Protein AF-A0A1D2ME85-F1 (afdb_monomer_lite)

Radius of gyration: 28.33 Å; chains: 1; bounding box: 96×39×82 Å

Foldseek 3Di:
DDDDDDDDDDPPVVVVVVVVVVVVVVVVVVVLQADPDPQWAAAPPPRDIDHALDCGPADDQWTWHAPDVPHSHTDTDHSLVPDLFDWDDDPRDIDTFLDCPPPDPQWTWHADQQRDIDTDGNLCNVVCVPPDCPPPWGWFAAPVRDIDTAQDAPTVEPHQWGWYGGSQANGTDTDHDDPPPPDPPLQQDPQPPDADPQWDQDPSNDTDDSDRHPPDD

Secondary structure (DSSP, 8-state):
--------SSHHHHHHHHHHHHHHHHHHHHHTTS-SSTTEEEETTT--EEETTB-TT--TT-EEEESSTT-SEEEEE--TTT-SS-EEEETTEEEETTS-TTSPTTEEEEE-TTS-EEEEE-TTHHHHTTS---TT--EEE-TTS-EEETT-BSSSS-TT-EEEEETTEEEEEEEPPPPTTS----------S-PPTT-EE-TTSSEE-S-------

Sequence (217 aa):
MSNTCKWISFGVVSLGVVVILVFLYHLSQENNSKCPNEGELMQNDTRECFKRETKGPCFNNLVFVEDKPRSPYGACSCPYMEFNRTIIYYEGQCYFVFSQAYCNEGYWLNVTTHGEPVCELNPCSQQVTQELEAVGVEWVQIKDGRCVQLGKWAEGCPEGSTVRFSRNYVRPSCFQPVTLGQTIGAISAPSIRKCPAGSYLAISGKCQPTMEFDFDY

Structure (mmCIF, N/CA/C/O backbone):
data_AF-A0A1D2ME85-F1
#
_entry.id   AF-A0A1D2ME85-F1
#
loop_
_atom_site.group_PDB
_atom_site.id
_atom_site.type_symbol
_atom_site.label_atom_id
_atom_site.label_alt_id
_atom_site.label_comp_id
_atom_site.label_asym_id
_atom_site.label_entity_id
_atom_site.label_seq_id
_atom_site.pdbx_PDB_ins_code
_atom_site.Cartn_x
_atom_site.Cartn_y
_atom_site.Cartn_z
_atom_site.occupancy
_atom_site.B_iso_or_equiv
_atom_site.auth_seq_id
_atom_site.auth_comp_id
_atom_site.auth_asym_id
_atom_site.auth_atom_id
_atom_site.pdbx_PDB_model_num
ATOM 1 N N . MET A 1 1 ? 70.766 -18.856 -57.849 1.00 41.47 1 MET A N 1
ATOM 2 C CA . MET A 1 1 ? 69.734 -17.795 -57.794 1.00 41.47 1 MET A CA 1
ATOM 3 C C . MET A 1 1 ? 68.580 -18.348 -56.974 1.00 41.47 1 MET A C 1
ATOM 5 O O . MET A 1 1 ? 68.011 -19.354 -57.368 1.00 41.47 1 MET A O 1
ATOM 9 N N . SER A 1 2 ? 68.373 -17.807 -55.771 1.00 45.19 2 SER A N 1
ATOM 10 C CA . SER A 1 2 ? 67.497 -18.369 -54.733 1.00 45.19 2 SER A CA 1
ATOM 11 C C . SER A 1 2 ? 66.174 -17.603 -54.700 1.00 45.19 2 SER A C 1
ATOM 13 O O . SER A 1 2 ? 66.177 -16.402 -54.441 1.00 45.19 2 SER A O 1
ATOM 15 N N . ASN A 1 3 ? 65.065 -18.290 -54.980 1.00 50.22 3 ASN A N 1
ATOM 16 C CA . ASN A 1 3 ? 63.707 -17.757 -54.886 1.00 50.22 3 ASN A CA 1
ATOM 17 C C . ASN A 1 3 ? 63.088 -18.217 -53.562 1.00 50.22 3 ASN A C 1
ATOM 19 O O . ASN A 1 3 ? 62.492 -19.289 -53.484 1.00 50.22 3 ASN A O 1
ATOM 23 N N . THR A 1 4 ? 63.229 -17.415 -52.508 1.00 50.97 4 THR A N 1
ATOM 24 C CA . THR A 1 4 ? 62.560 -17.664 -51.225 1.00 50.97 4 THR A CA 1
ATOM 25 C C . THR A 1 4 ? 61.201 -16.972 -51.175 1.00 50.97 4 THR A C 1
ATOM 27 O O . THR A 1 4 ? 61.094 -15.752 -51.067 1.00 50.97 4 THR A O 1
ATOM 30 N N . CYS A 1 5 ? 60.180 -17.822 -51.264 1.00 50.25 5 CYS A N 1
ATOM 31 C CA . CYS A 1 5 ? 58.792 -17.696 -50.826 1.00 50.25 5 CYS A CA 1
ATOM 32 C C . CYS A 1 5 ? 58.488 -16.555 -49.828 1.00 50.25 5 CYS A C 1
ATOM 34 O O . CYS A 1 5 ? 58.883 -16.610 -48.665 1.00 50.25 5 CYS A O 1
ATOM 36 N N . LYS A 1 6 ? 57.672 -15.578 -50.250 1.00 52.28 6 LYS A N 1
ATOM 37 C CA . LYS A 1 6 ? 56.887 -14.698 -49.366 1.00 52.28 6 LYS A CA 1
ATOM 38 C C . LYS A 1 6 ? 55.469 -15.266 -49.247 1.00 52.28 6 LYS A C 1
ATOM 40 O O . LYS A 1 6 ? 54.624 -14.966 -50.080 1.00 52.28 6 LYS A O 1
ATOM 45 N N . TRP A 1 7 ? 55.219 -16.088 -48.231 1.00 51.69 7 TRP A N 1
ATOM 46 C CA . TRP A 1 7 ? 53.893 -16.650 -47.924 1.00 51.69 7 TRP A CA 1
ATOM 47 C C . TRP A 1 7 ? 53.623 -16.638 -46.416 1.00 51.69 7 TRP A C 1
ATOM 49 O O . TRP A 1 7 ? 53.281 -17.652 -45.827 1.00 51.69 7 TRP A O 1
ATOM 59 N N . ILE A 1 8 ? 53.797 -15.498 -45.747 1.00 53.75 8 ILE A N 1
ATOM 60 C CA . ILE A 1 8 ? 53.302 -15.323 -44.373 1.00 53.75 8 ILE A CA 1
ATOM 61 C C . ILE A 1 8 ? 52.866 -13.867 -44.223 1.00 53.75 8 ILE A C 1
ATOM 63 O O . ILE A 1 8 ? 53.720 -13.002 -44.086 1.00 53.75 8 ILE A O 1
ATOM 67 N N . SER A 1 9 ? 51.558 -13.583 -44.295 1.00 50.94 9 SER A N 1
ATOM 68 C CA . SER A 1 9 ? 51.002 -12.311 -43.782 1.00 50.94 9 SER A CA 1
ATOM 69 C C . SER A 1 9 ? 49.465 -12.219 -43.742 1.00 50.94 9 SER A C 1
ATOM 71 O O . SER A 1 9 ? 48.959 -11.284 -43.132 1.00 50.94 9 SER A O 1
ATOM 73 N N . PHE A 1 10 ? 48.690 -13.119 -44.360 1.00 50.56 10 PHE A N 1
ATOM 74 C CA . PHE A 1 10 ? 47.227 -12.916 -44.447 1.00 50.56 10 PHE A CA 1
ATOM 75 C C . PHE A 1 10 ? 46.400 -13.520 -43.295 1.00 50.56 10 PHE A C 1
ATOM 77 O O . PHE A 1 10 ? 45.267 -13.100 -43.083 1.00 50.56 10 PHE A O 1
ATOM 84 N N . GLY A 1 11 ? 46.949 -14.445 -42.498 1.00 50.72 11 GLY A N 1
ATOM 85 C CA . GLY A 1 11 ? 46.191 -15.111 -41.424 1.00 50.72 11 GLY A CA 1
ATOM 86 C C . GLY A 1 11 ? 45.944 -14.255 -40.172 1.00 50.72 11 GLY A C 1
ATOM 87 O O . GLY A 1 11 ? 44.861 -14.306 -39.594 1.00 50.72 11 GLY A O 1
ATOM 88 N N . VAL A 1 12 ? 46.916 -13.429 -39.769 1.00 55.19 12 VAL A N 1
ATOM 89 C CA . VAL A 1 12 ? 46.896 -12.730 -38.464 1.00 55.19 12 VAL A CA 1
ATOM 90 C C . VAL A 1 12 ? 45.968 -11.508 -38.464 1.00 55.19 12 VAL A C 1
ATOM 92 O O . VAL A 1 12 ? 45.343 -11.204 -37.452 1.00 55.19 12 VAL A O 1
ATOM 95 N N . VAL A 1 13 ? 45.806 -10.844 -39.613 1.00 57.28 13 VAL A N 1
ATOM 96 C CA . VAL A 1 13 ? 44.922 -9.671 -39.744 1.00 57.28 13 VAL A CA 1
ATOM 97 C C . VAL A 1 13 ? 43.446 -10.068 -39.603 1.00 57.28 13 VAL A C 1
ATOM 99 O O . VAL A 1 13 ? 42.666 -9.321 -39.018 1.00 57.28 13 VAL A O 1
ATOM 102 N N . SER A 1 14 ? 43.062 -11.269 -40.055 1.00 63.59 14 SER A N 1
ATOM 103 C CA . SER A 1 14 ? 41.667 -11.729 -39.970 1.00 63.59 14 SER A CA 1
ATOM 104 C C . SER A 1 14 ? 41.204 -11.977 -38.528 1.00 63.59 14 SER A C 1
ATOM 106 O O . SER A 1 14 ? 40.080 -11.630 -38.172 1.00 63.59 14 SER A O 1
ATOM 108 N N . LEU A 1 15 ? 42.087 -12.498 -37.670 1.00 70.94 15 LEU A N 1
ATOM 109 C CA . LEU A 1 15 ? 41.751 -12.843 -36.287 1.00 70.94 15 LEU A CA 1
ATOM 110 C C . LEU A 1 15 ? 41.593 -11.591 -35.411 1.00 70.94 15 LEU A C 1
ATOM 112 O O . LEU A 1 15 ? 40.684 -11.529 -34.587 1.00 70.94 15 LEU A O 1
ATOM 116 N N . GLY A 1 16 ? 42.416 -10.561 -35.642 1.00 77.81 16 GLY A N 1
ATOM 117 C CA . GLY A 1 16 ? 42.297 -9.275 -34.946 1.00 77.81 16 GLY A CA 1
ATOM 118 C C . GLY A 1 16 ? 40.978 -8.552 -35.242 1.00 77.81 16 GLY A C 1
ATOM 119 O O . GLY A 1 16 ? 40.338 -8.046 -34.324 1.00 77.81 16 GLY A O 1
ATOM 120 N N . VAL A 1 17 ? 40.525 -8.562 -36.501 1.00 82.25 17 VAL A N 1
ATOM 121 C CA . VAL A 1 17 ? 39.248 -7.939 -36.900 1.00 82.25 17 VAL A CA 1
ATOM 122 C C . VAL A 1 17 ? 38.053 -8.656 -36.265 1.00 82.25 17 VAL A C 1
ATOM 124 O O . VAL A 1 17 ? 37.142 -7.996 -35.771 1.00 82.25 17 VAL A O 1
ATOM 127 N N . VAL A 1 18 ? 38.068 -9.992 -36.211 1.00 83.31 18 VAL A N 1
ATOM 128 C CA . VAL A 1 18 ? 36.993 -10.773 -35.575 1.00 83.31 18 VAL A CA 1
ATOM 129 C C . VAL A 1 18 ? 36.912 -10.487 -34.073 1.00 83.31 18 VAL A C 1
ATOM 131 O O . VAL A 1 18 ? 35.817 -10.269 -33.562 1.00 83.31 18 VAL A O 1
ATOM 134 N N . VAL A 1 19 ? 38.047 -10.407 -33.370 1.00 84.25 19 VAL A N 1
ATOM 135 C CA . VAL A 1 19 ? 38.064 -10.076 -31.933 1.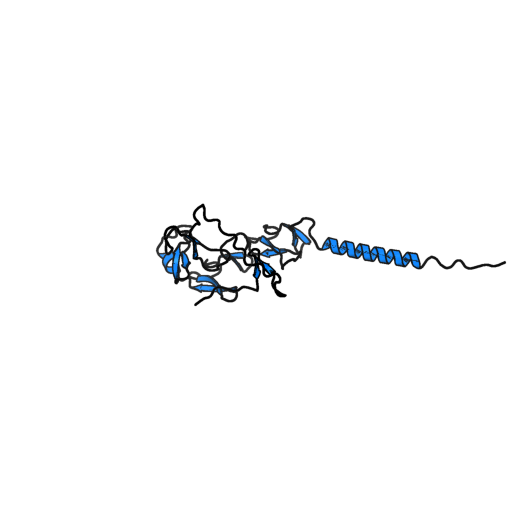00 84.25 19 VAL A CA 1
ATOM 136 C C . VAL A 1 19 ? 37.523 -8.668 -31.680 1.00 84.25 19 VAL A C 1
ATOM 138 O O . VAL A 1 19 ? 36.715 -8.490 -30.773 1.00 84.25 19 VAL A O 1
ATOM 141 N N . ILE A 1 20 ? 37.897 -7.681 -32.502 1.00 85.44 20 ILE A N 1
ATOM 142 C CA . ILE A 1 20 ? 37.377 -6.310 -32.390 1.00 85.44 20 ILE A CA 1
ATOM 143 C C . ILE A 1 20 ? 35.862 -6.280 -32.622 1.00 85.44 20 ILE A C 1
ATOM 145 O O . ILE A 1 20 ? 35.148 -5.652 -31.847 1.00 85.44 20 ILE A O 1
ATOM 149 N N . LEU A 1 21 ? 35.352 -6.981 -33.638 1.00 84.25 21 LEU A N 1
ATOM 150 C CA . LEU A 1 21 ? 33.912 -7.039 -33.907 1.00 84.25 21 LEU A CA 1
ATOM 151 C C . LEU A 1 21 ? 33.135 -7.721 -32.775 1.00 84.25 21 LEU A C 1
ATOM 153 O O . LEU A 1 21 ? 32.079 -7.228 -32.394 1.00 84.25 21 LEU A O 1
ATOM 157 N N . VAL A 1 22 ? 33.667 -8.800 -32.192 1.00 82.75 22 VAL A N 1
ATOM 158 C CA . VAL A 1 22 ? 33.067 -9.462 -31.020 1.00 82.75 22 VAL A CA 1
ATOM 159 C C . VAL A 1 22 ? 33.070 -8.531 -29.804 1.00 82.75 22 VAL A C 1
ATOM 161 O O . VAL A 1 22 ? 32.071 -8.451 -29.091 1.00 82.75 22 VAL A O 1
ATOM 164 N N . PHE A 1 23 ? 34.149 -7.776 -29.588 1.00 80.94 23 PHE A N 1
ATOM 165 C CA . PHE A 1 23 ? 34.242 -6.822 -28.482 1.00 80.94 23 PHE A CA 1
ATOM 166 C C . PHE A 1 23 ? 33.276 -5.641 -28.660 1.00 80.94 23 PHE A C 1
ATOM 168 O O . PHE A 1 23 ? 32.564 -5.282 -27.727 1.00 80.94 23 PHE A O 1
ATOM 175 N N . LEU A 1 24 ? 33.184 -5.078 -29.870 1.00 78.62 24 LEU A N 1
ATOM 176 C CA . LEU A 1 24 ? 32.223 -4.022 -30.205 1.00 78.62 24 LEU A CA 1
ATOM 177 C C . LEU A 1 24 ? 30.774 -4.517 -30.110 1.00 78.62 24 LEU A C 1
ATOM 179 O O . LEU A 1 24 ? 29.910 -3.785 -29.633 1.00 78.62 24 LEU A O 1
ATOM 183 N N . TYR A 1 25 ? 30.508 -5.764 -30.501 1.00 77.69 25 TYR A N 1
ATOM 184 C CA . TYR A 1 25 ? 29.198 -6.392 -30.342 1.00 77.69 25 TYR A CA 1
ATOM 185 C C . TYR A 1 25 ? 28.819 -6.556 -28.862 1.00 77.69 25 TYR A C 1
ATOM 187 O O . TYR A 1 25 ? 27.699 -6.221 -28.477 1.00 77.69 25 TYR A O 1
ATOM 195 N N . HIS A 1 26 ? 29.752 -6.993 -28.010 1.00 70.50 26 HIS A N 1
ATOM 196 C CA . HIS A 1 26 ? 29.519 -7.085 -26.565 1.00 70.50 26 HIS A CA 1
ATOM 197 C C . HIS A 1 26 ? 29.307 -5.714 -25.907 1.00 70.50 26 HIS A C 1
ATOM 199 O O . HIS A 1 26 ? 28.363 -5.564 -25.133 1.00 70.50 26 HIS A O 1
ATOM 205 N N . LEU A 1 27 ? 30.104 -4.700 -26.265 1.00 65.38 27 LEU A N 1
ATOM 206 C CA . LEU A 1 27 ? 29.914 -3.324 -25.783 1.00 65.38 27 LEU A CA 1
ATOM 207 C C . LEU A 1 27 ? 28.572 -2.732 -26.246 1.00 65.38 27 LEU A C 1
ATOM 209 O O . LEU A 1 27 ? 27.910 -2.014 -25.498 1.00 65.38 27 LEU A O 1
ATOM 213 N N . SER A 1 28 ? 28.132 -3.067 -27.462 1.00 64.19 28 SER A N 1
ATOM 214 C CA . SER A 1 28 ? 26.821 -2.662 -27.974 1.00 64.19 28 SER A CA 1
ATOM 215 C C . SER A 1 28 ? 25.663 -3.345 -27.245 1.00 64.19 28 SER A C 1
ATOM 217 O O . SER A 1 28 ? 24.608 -2.730 -27.097 1.00 64.19 28 SER A O 1
ATOM 219 N N . GLN A 1 29 ? 25.818 -4.596 -26.802 1.00 57.56 29 GLN A N 1
ATOM 220 C CA . GLN A 1 29 ? 24.767 -5.281 -26.048 1.00 57.56 29 GLN A CA 1
ATOM 221 C C . GLN A 1 29 ? 24.602 -4.728 -24.630 1.00 57.56 29 GLN A C 1
ATOM 223 O O . GLN A 1 29 ? 23.471 -4.629 -24.156 1.00 57.56 29 GLN A O 1
ATOM 228 N N . GLU A 1 30 ? 25.685 -4.320 -23.966 1.00 53.47 30 GLU A N 1
ATOM 229 C CA . GLU A 1 30 ? 25.592 -3.739 -22.620 1.00 53.47 30 GLU A CA 1
ATOM 230 C C . GLU A 1 30 ? 24.802 -2.420 -22.614 1.00 53.47 30 GLU A C 1
ATOM 232 O O . GLU A 1 30 ? 23.966 -2.204 -21.731 1.00 53.47 30 GLU A O 1
ATOM 237 N N . ASN A 1 31 ? 24.976 -1.592 -23.650 1.00 53.81 31 ASN A N 1
ATOM 238 C CA . ASN A 1 31 ? 24.270 -0.314 -23.793 1.00 53.81 31 ASN A CA 1
ATOM 239 C C . ASN A 1 31 ? 22.775 -0.445 -24.128 1.00 53.81 31 ASN A C 1
ATOM 241 O O . ASN A 1 31 ? 22.020 0.478 -23.850 1.00 53.81 31 ASN A O 1
ATOM 245 N N . ASN A 1 32 ? 22.318 -1.577 -24.670 1.00 59.78 32 ASN A N 1
ATOM 246 C CA . ASN A 1 32 ? 20.900 -1.781 -25.010 1.00 59.78 32 ASN A CA 1
ATOM 247 C C . ASN A 1 32 ? 20.041 -2.268 -23.832 1.00 59.78 32 ASN A C 1
ATOM 249 O O . ASN A 1 32 ? 18.845 -2.507 -23.994 1.00 59.78 32 ASN A O 1
ATOM 253 N N . SER A 1 33 ? 20.636 -2.462 -22.652 1.00 67.06 33 SER A N 1
ATOM 254 C CA . SER A 1 33 ? 19.941 -3.032 -21.490 1.00 67.06 33 SER A CA 1
ATOM 255 C C . SER A 1 33 ? 19.516 -2.005 -20.437 1.00 67.06 33 SER A C 1
ATOM 257 O O . SER A 1 33 ? 18.847 -2.377 -19.472 1.00 67.06 33 SER A O 1
ATOM 259 N N . LYS A 1 34 ? 19.892 -0.729 -20.596 1.00 84.56 34 LYS A N 1
ATOM 260 C CA . LYS A 1 34 ? 19.654 0.326 -19.604 1.00 84.56 34 LYS A CA 1
ATOM 261 C C . LYS A 1 34 ? 19.111 1.595 -20.247 1.00 84.56 34 LYS A C 1
ATOM 263 O O . LYS A 1 34 ? 19.516 1.964 -21.344 1.00 84.56 34 LYS A O 1
ATOM 268 N N . CYS A 1 35 ? 18.222 2.266 -19.523 1.00 91.94 35 CYS A N 1
ATOM 269 C CA . CYS A 1 35 ? 17.731 3.580 -19.907 1.00 91.94 35 CYS A CA 1
ATOM 270 C C . CYS A 1 35 ? 18.834 4.644 -19.820 1.00 91.94 35 CYS A C 1
ATOM 272 O O . CYS A 1 35 ? 19.737 4.517 -18.987 1.00 91.94 35 CYS A O 1
ATOM 274 N N . PRO A 1 36 ? 18.778 5.682 -20.674 1.00 91.88 36 PRO A N 1
ATOM 275 C CA . PRO A 1 36 ? 19.828 6.691 -20.764 1.00 91.88 36 PRO A CA 1
ATOM 276 C C . PRO A 1 36 ? 19.898 7.592 -19.526 1.00 91.88 36 PRO A C 1
ATOM 278 O O . PRO A 1 36 ? 20.987 8.057 -19.192 1.00 91.88 36 PRO A O 1
ATOM 281 N N . ASN A 1 37 ? 18.773 7.829 -18.839 1.00 94.12 37 ASN A N 1
ATOM 282 C CA . ASN A 1 37 ? 18.735 8.696 -17.665 1.00 94.12 37 ASN A CA 1
ATOM 283 C C . ASN A 1 37 ? 18.646 7.897 -16.359 1.00 94.12 37 ASN A C 1
ATOM 285 O O . ASN A 1 37 ? 17.975 6.866 -16.260 1.00 94.12 37 ASN A O 1
ATOM 289 N N . GLU A 1 38 ? 19.300 8.412 -15.317 1.00 92.19 38 GLU A N 1
ATOM 290 C CA . GLU A 1 38 ? 19.196 7.858 -13.970 1.00 92.19 38 GLU A CA 1
ATOM 291 C C . GLU A 1 38 ? 17.754 7.960 -13.449 1.00 92.19 38 GLU A C 1
ATOM 293 O O . GLU A 1 38 ? 17.072 8.971 -13.624 1.00 92.19 38 GLU A O 1
ATOM 298 N N . GLY A 1 39 ? 17.284 6.896 -12.795 1.00 92.06 39 GLY A N 1
ATOM 299 C CA . GLY A 1 39 ? 15.921 6.824 -12.271 1.00 92.06 39 GLY A CA 1
ATOM 300 C C . GLY A 1 39 ? 14.858 6.453 -13.310 1.00 92.06 39 GLY A C 1
ATOM 301 O O . GLY A 1 39 ? 13.679 6.419 -12.962 1.00 92.06 39 GLY A O 1
ATOM 302 N N . GLU A 1 40 ? 15.234 6.143 -14.551 1.00 96.31 40 GLU A N 1
ATOM 303 C CA . GLU A 1 40 ? 14.332 5.550 -15.544 1.00 96.31 40 GLU A CA 1
ATOM 304 C C . GLU A 1 40 ? 14.375 4.019 -15.529 1.00 96.31 40 GLU A C 1
ATOM 306 O O . GLU A 1 40 ? 15.353 3.394 -15.114 1.00 96.31 40 GLU A O 1
ATOM 311 N N . LEU A 1 41 ? 13.283 3.419 -15.994 1.00 95.12 41 LEU A N 1
ATOM 312 C CA . LEU A 1 41 ? 13.103 1.984 -16.156 1.00 95.12 41 LEU A CA 1
ATOM 313 C C . LEU A 1 41 ? 12.603 1.699 -17.573 1.00 95.12 41 LEU A C 1
ATOM 315 O O . LEU A 1 41 ? 11.852 2.493 -18.141 1.00 95.12 41 LEU A O 1
ATOM 319 N N . MET A 1 42 ? 13.009 0.564 -18.139 1.00 96.00 42 MET A N 1
ATOM 320 C CA . MET A 1 42 ? 12.628 0.167 -19.494 1.00 96.00 42 MET A CA 1
ATOM 321 C C . MET A 1 42 ? 11.353 -0.681 -19.472 1.00 96.00 42 MET A C 1
ATOM 323 O O . MET A 1 42 ? 11.261 -1.658 -18.729 1.00 96.00 42 MET A O 1
ATOM 327 N N . GLN A 1 43 ? 10.372 -0.357 -20.308 1.00 95.75 43 GLN A N 1
ATOM 328 C CA . GLN A 1 43 ? 9.218 -1.220 -20.545 1.00 95.75 43 GLN A CA 1
ATOM 329 C C . GLN A 1 43 ? 9.629 -2.392 -21.443 1.00 95.75 43 GLN A C 1
ATOM 331 O O . GLN A 1 43 ? 10.269 -2.204 -22.478 1.00 95.75 43 GLN A O 1
ATOM 336 N N . ASN A 1 44 ? 9.275 -3.617 -21.050 1.00 90.62 44 ASN A N 1
ATOM 337 C CA . ASN A 1 44 ? 9.767 -4.820 -21.726 1.00 90.62 44 ASN A CA 1
ATOM 338 C C . ASN A 1 44 ? 9.280 -4.938 -23.186 1.00 90.62 44 ASN A C 1
ATOM 340 O O . ASN A 1 44 ? 10.060 -5.312 -24.063 1.00 90.62 44 ASN A O 1
ATOM 344 N N . ASP A 1 45 ? 8.019 -4.575 -23.442 1.00 89.88 45 ASP A N 1
ATOM 345 C CA . ASP A 1 45 ? 7.368 -4.774 -24.743 1.00 89.88 45 ASP A CA 1
ATOM 346 C C . ASP A 1 45 ? 7.805 -3.740 -25.787 1.00 89.88 45 ASP A C 1
ATOM 348 O O . ASP A 1 45 ? 8.154 -4.087 -26.913 1.00 89.88 45 ASP A O 1
ATOM 352 N N . THR A 1 46 ? 7.805 -2.461 -25.406 1.00 94.44 46 THR A N 1
ATOM 353 C CA . THR A 1 46 ? 8.078 -1.332 -26.310 1.00 94.44 46 THR A CA 1
ATOM 354 C C . THR A 1 46 ? 9.550 -0.936 -26.340 1.00 94.44 46 THR A C 1
ATOM 356 O O . THR A 1 46 ? 9.977 -0.267 -27.276 1.00 94.44 46 THR A O 1
ATOM 359 N N . ARG A 1 47 ? 10.332 -1.345 -25.328 1.00 93.31 47 ARG A N 1
ATOM 360 C CA . ARG A 1 47 ? 11.703 -0.865 -25.073 1.00 93.31 47 ARG A CA 1
ATOM 361 C C . ARG A 1 47 ? 11.792 0.643 -24.819 1.00 93.31 47 ARG A C 1
ATOM 363 O O . ARG A 1 47 ? 12.878 1.210 -24.876 1.00 93.31 47 ARG A O 1
ATOM 370 N N . GLU A 1 48 ? 10.671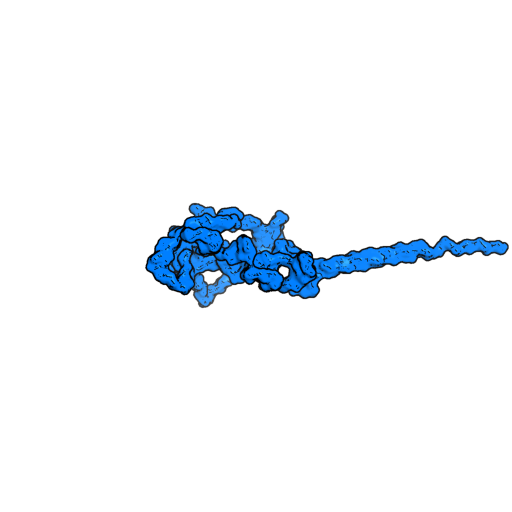 1.284 -24.499 1.00 95.88 48 GLU A N 1
ATOM 371 C CA . GLU A 1 48 ? 10.633 2.691 -24.108 1.00 95.88 48 GLU A CA 1
ATOM 372 C C . GLU A 1 48 ? 11.033 2.865 -22.640 1.00 95.88 48 GLU A C 1
ATOM 374 O O . GLU A 1 48 ? 10.809 1.988 -21.801 1.00 95.88 48 GLU A O 1
ATOM 379 N N . CYS A 1 49 ? 11.637 4.010 -22.332 1.00 96.38 49 CYS A N 1
ATOM 380 C CA . CYS A 1 49 ? 12.107 4.353 -20.997 1.00 96.38 49 CYS A CA 1
ATOM 381 C C . CYS A 1 49 ? 11.164 5.344 -20.326 1.00 96.38 49 CYS A C 1
ATOM 383 O O . CYS A 1 49 ? 10.788 6.358 -20.911 1.00 96.38 49 CYS A O 1
ATOM 385 N N . PHE A 1 50 ? 10.817 5.064 -19.073 1.00 97.44 50 PHE A N 1
ATOM 386 C CA . PHE A 1 50 ? 9.925 5.900 -18.281 1.00 97.44 50 PHE A CA 1
ATOM 387 C C . PHE A 1 50 ? 10.515 6.160 -16.905 1.00 97.44 50 PHE A C 1
ATOM 389 O O . PHE A 1 50 ? 11.173 5.302 -16.314 1.00 97.44 50 PHE A O 1
ATOM 396 N N . LYS A 1 51 ? 10.240 7.346 -16.365 1.00 96.88 51 LYS A N 1
ATOM 397 C CA . LYS A 1 51 ? 10.680 7.721 -15.024 1.00 96.88 51 LYS A CA 1
ATOM 398 C C . LYS A 1 51 ? 10.013 6.829 -13.970 1.00 96.88 51 LYS A C 1
ATOM 400 O O . LYS A 1 51 ? 8.790 6.672 -13.969 1.00 96.88 51 LYS A O 1
ATOM 405 N N . ARG A 1 52 ? 10.817 6.280 -13.060 1.00 93.62 52 ARG A N 1
ATOM 406 C CA . ARG A 1 52 ? 10.363 5.497 -11.90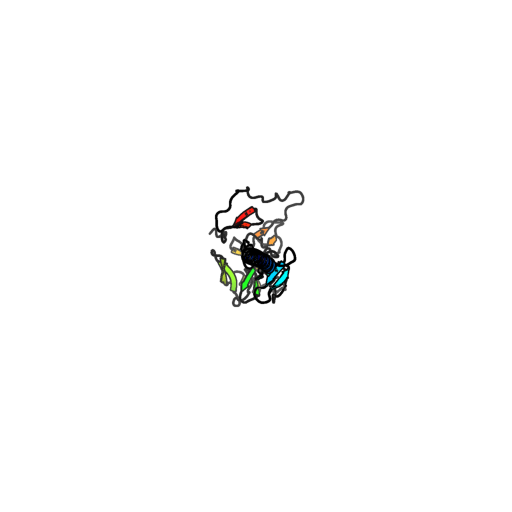4 1.00 93.62 52 ARG A CA 1
ATOM 407 C C . ARG A 1 52 ? 9.387 6.296 -11.043 1.00 93.62 52 ARG A C 1
ATOM 409 O O . ARG A 1 52 ? 9.557 7.503 -10.887 1.00 93.62 52 ARG A O 1
ATOM 416 N N . GLU A 1 53 ? 8.411 5.598 -10.464 1.00 92.12 53 GLU A N 1
ATOM 417 C CA . GLU A 1 53 ? 7.393 6.162 -9.566 1.00 92.12 53 GLU A CA 1
ATOM 418 C C . GLU A 1 53 ? 6.590 7.291 -10.236 1.00 92.12 53 GLU A C 1
ATOM 420 O O . GLU A 1 53 ? 6.131 8.230 -9.597 1.00 92.12 53 GLU A O 1
ATOM 425 N N . THR A 1 54 ? 6.410 7.207 -11.556 1.00 95.25 54 THR A N 1
ATOM 426 C CA . THR A 1 54 ? 5.517 8.098 -12.305 1.00 95.25 54 THR A CA 1
ATOM 427 C C . THR A 1 54 ? 4.471 7.294 -13.052 1.00 95.25 54 THR A C 1
ATOM 429 O O . THR A 1 54 ? 4.600 6.083 -13.195 1.00 95.25 54 THR A O 1
ATOM 432 N N . LYS A 1 55 ? 3.433 7.957 -13.566 1.00 95.38 55 LYS A N 1
ATOM 433 C CA . LYS A 1 55 ? 2.381 7.282 -14.331 1.00 95.38 55 LYS A CA 1
ATOM 434 C C . LYS A 1 55 ? 2.924 6.511 -15.542 1.00 95.38 55 LYS A C 1
ATOM 436 O O . LYS A 1 55 ? 2.489 5.393 -15.778 1.00 95.38 55 LYS A O 1
ATOM 441 N N . GLY A 1 56 ? 3.888 7.075 -16.276 1.00 94.25 56 GLY A N 1
ATOM 442 C CA . GLY A 1 56 ? 4.510 6.413 -17.429 1.00 94.25 56 GLY A CA 1
ATOM 443 C C . GLY A 1 56 ? 3.476 5.799 -18.396 1.00 94.25 56 GLY A C 1
ATOM 444 O O . GLY A 1 56 ? 2.517 6.490 -18.750 1.00 94.25 56 GLY A O 1
ATOM 445 N N . PRO A 1 57 ? 3.626 4.517 -18.788 1.00 95.50 57 PRO A N 1
ATOM 446 C CA . PRO A 1 57 ? 2.689 3.810 -19.662 1.00 95.50 57 PRO A CA 1
ATOM 447 C C . PRO A 1 57 ? 1.488 3.210 -18.905 1.00 95.50 57 PRO A C 1
ATOM 449 O O . PRO A 1 57 ? 0.698 2.466 -19.483 1.00 95.50 57 PRO A O 1
ATOM 452 N N . CYS A 1 58 ? 1.361 3.468 -17.602 1.00 94.50 58 CYS A N 1
ATOM 453 C CA . CYS A 1 58 ? 0.389 2.805 -16.749 1.00 94.50 58 CYS A CA 1
ATOM 454 C C . CYS A 1 58 ? -0.991 3.460 -16.796 1.00 94.50 58 CYS A C 1
ATOM 456 O O . CYS A 1 58 ? -1.150 4.685 -16.805 1.00 94.50 58 CYS A O 1
ATOM 458 N N . PHE A 1 59 ? -2.015 2.610 -16.778 1.00 92.62 59 PHE A N 1
ATOM 459 C CA . PHE A 1 59 ? -3.411 3.024 -16.716 1.00 92.62 59 PHE A CA 1
ATOM 460 C C . PHE A 1 59 ? -3.869 3.243 -15.268 1.00 92.62 59 PHE A C 1
ATOM 462 O O . PHE A 1 59 ? -3.214 2.827 -14.314 1.00 92.62 59 PHE A O 1
ATOM 469 N N . ASN A 1 60 ? -5.031 3.880 -15.110 1.00 90.12 60 ASN A N 1
ATOM 470 C CA . ASN A 1 60 ? -5.682 4.098 -13.815 1.00 90.12 60 ASN A CA 1
ATOM 471 C C . ASN A 1 60 ? -4.779 4.849 -12.811 1.00 90.12 60 ASN A C 1
ATOM 473 O O . ASN A 1 60 ? -4.123 5.830 -13.175 1.00 90.12 60 ASN A O 1
ATOM 477 N N . ASN A 1 61 ? -4.800 4.417 -11.549 1.00 84.88 61 ASN A N 1
ATOM 478 C CA . ASN A 1 61 ? -4.019 4.918 -10.419 1.00 84.88 61 ASN A CA 1
ATOM 479 C C . ASN A 1 61 ? -2.719 4.120 -10.188 1.00 84.88 61 ASN A C 1
ATOM 481 O O . ASN A 1 61 ? -2.211 4.074 -9.069 1.00 84.88 61 ASN A O 1
ATOM 485 N N . LEU A 1 62 ? -2.199 3.477 -11.238 1.00 90.44 62 LEU A N 1
ATOM 486 C CA . LEU A 1 62 ? -0.932 2.752 -11.207 1.00 90.44 62 LEU A CA 1
ATOM 487 C C . LEU A 1 62 ? 0.247 3.673 -11.537 1.00 90.44 62 LEU A C 1
ATOM 489 O O . LEU A 1 62 ? 0.113 4.666 -12.256 1.00 90.44 62 LEU A O 1
ATOM 493 N N . VAL A 1 63 ? 1.420 3.284 -11.052 1.00 94.69 63 VAL A N 1
ATOM 494 C CA . VAL A 1 63 ? 2.704 3.924 -11.338 1.00 94.69 63 VAL A CA 1
ATOM 495 C C . VAL A 1 63 ? 3.703 2.902 -11.868 1.00 94.69 63 VAL A C 1
ATOM 497 O O . VAL A 1 63 ? 3.617 1.705 -11.594 1.00 94.69 63 VAL A O 1
ATOM 500 N N . PHE A 1 64 ? 4.660 3.386 -12.645 1.00 95.56 64 PHE A N 1
ATOM 501 C CA . PHE A 1 64 ? 5.709 2.595 -13.255 1.00 95.56 64 PHE A CA 1
ATOM 502 C C . PHE A 1 64 ? 6.879 2.431 -12.285 1.00 95.56 64 PHE A C 1
ATOM 504 O O . PHE A 1 64 ? 7.564 3.396 -11.938 1.00 95.56 64 PHE A O 1
ATOM 511 N N . VAL A 1 65 ? 7.098 1.208 -11.815 1.00 94.06 65 VAL A N 1
ATOM 512 C CA . VAL A 1 65 ? 8.091 0.862 -10.785 1.00 94.06 65 VAL A CA 1
ATOM 513 C C . VAL A 1 65 ? 8.931 -0.327 -11.232 1.00 94.06 65 VAL A C 1
ATOM 515 O O . VAL A 1 65 ? 8.644 -0.924 -12.262 1.00 94.06 65 VAL A O 1
ATOM 518 N N . GLU A 1 66 ? 9.985 -0.669 -10.490 1.00 91.94 66 GLU A N 1
ATOM 519 C CA . GLU A 1 66 ? 10.825 -1.834 -10.801 1.00 91.94 66 GLU A CA 1
ATOM 520 C C . GLU A 1 66 ? 9.983 -3.124 -10.794 1.00 91.94 66 GLU A C 1
ATOM 522 O O . GLU A 1 66 ? 9.295 -3.395 -9.813 1.00 91.94 66 GLU A O 1
ATOM 527 N N . ASP A 1 67 ? 10.060 -3.937 -11.857 1.00 87.94 67 ASP A N 1
ATOM 528 C CA . ASP A 1 67 ? 9.381 -5.251 -11.910 1.00 87.94 67 ASP A CA 1
ATOM 529 C C . ASP A 1 67 ? 9.911 -6.188 -10.809 1.00 87.94 67 ASP A C 1
ATOM 531 O O . ASP A 1 67 ? 9.177 -6.920 -10.148 1.00 87.94 67 ASP A O 1
ATOM 535 N N . LYS A 1 68 ? 11.227 -6.139 -10.583 1.00 86.44 68 LYS A N 1
ATOM 536 C CA . LYS A 1 68 ? 11.936 -6.917 -9.561 1.00 86.44 68 LYS A CA 1
ATOM 537 C C . LYS A 1 68 ? 13.053 -6.069 -8.967 1.00 86.44 68 LYS A C 1
ATOM 539 O O . LYS A 1 68 ? 13.559 -5.190 -9.666 1.00 86.44 68 LYS A O 1
ATOM 544 N N . PRO A 1 69 ? 13.510 -6.356 -7.736 1.00 83.88 69 PRO A N 1
ATOM 545 C CA . PRO A 1 69 ? 14.590 -5.599 -7.117 1.00 83.88 69 PRO A CA 1
ATOM 546 C C . PRO A 1 69 ? 15.819 -5.509 -8.026 1.00 83.88 69 PRO A C 1
ATOM 548 O O . PRO A 1 69 ? 16.368 -6.539 -8.427 1.00 83.88 69 PRO A O 1
ATOM 551 N N . ARG A 1 70 ? 16.270 -4.279 -8.313 1.00 83.50 70 ARG A N 1
ATOM 552 C CA . ARG A 1 70 ? 17.424 -3.988 -9.194 1.00 83.50 70 ARG A CA 1
ATOM 553 C C . ARG A 1 70 ? 17.220 -4.384 -10.661 1.00 83.50 70 ARG A C 1
ATOM 555 O O . ARG A 1 70 ? 18.195 -4.453 -11.411 1.00 83.50 70 ARG A O 1
ATOM 562 N N . SER A 1 71 ? 15.987 -4.657 -11.077 1.00 87.06 71 SER A N 1
ATOM 563 C CA . SER A 1 71 ? 15.668 -4.852 -12.486 1.00 87.06 71 SER A CA 1
ATOM 564 C C . SER A 1 71 ? 15.839 -3.527 -13.235 1.00 87.06 71 SER A C 1
ATOM 566 O O . SER A 1 71 ? 15.373 -2.496 -12.748 1.00 87.06 71 SER A O 1
ATOM 568 N N . PRO A 1 72 ? 16.456 -3.522 -14.429 1.00 91.75 72 PRO A N 1
ATOM 569 C CA . PRO A 1 72 ? 16.415 -2.355 -15.308 1.00 91.75 72 PRO A CA 1
ATOM 570 C C . PRO A 1 72 ? 15.037 -2.187 -15.971 1.00 91.75 72 PRO A C 1
ATOM 572 O O . PRO A 1 72 ? 14.793 -1.180 -16.635 1.00 91.75 72 PRO A O 1
ATOM 575 N N . TYR A 1 73 ? 14.148 -3.174 -15.813 1.00 94.12 73 TYR A N 1
ATOM 576 C CA . TYR A 1 73 ? 12.806 -3.173 -16.371 1.00 94.12 73 TYR A CA 1
ATOM 577 C C . TYR A 1 73 ? 11.773 -2.707 -15.354 1.00 94.12 73 TYR A C 1
ATOM 579 O O . TYR A 1 73 ? 11.843 -3.057 -14.170 1.00 94.12 73 TYR A O 1
ATOM 587 N N . GLY A 1 74 ? 10.794 -1.956 -15.850 1.00 94.25 74 GLY A N 1
ATOM 588 C CA . GLY A 1 74 ? 9.659 -1.509 -15.064 1.00 94.25 74 GLY A CA 1
ATOM 589 C C . GLY A 1 74 ? 8.363 -2.230 -15.418 1.00 94.25 74 GLY A C 1
ATOM 590 O O . GLY A 1 74 ? 8.185 -2.726 -16.532 1.00 94.25 74 GLY A O 1
ATOM 591 N N . ALA A 1 75 ? 7.453 -2.253 -14.453 1.00 94.62 75 ALA A N 1
ATOM 592 C CA . ALA A 1 75 ? 6.089 -2.734 -14.583 1.00 94.62 75 ALA A CA 1
ATOM 593 C C . ALA A 1 75 ? 5.126 -1.770 -13.876 1.00 94.62 75 ALA A C 1
ATOM 595 O O . ALA A 1 75 ? 5.516 -0.987 -13.006 1.00 94.62 75 ALA A O 1
ATOM 596 N N . CYS A 1 76 ? 3.853 -1.826 -14.257 1.00 94.56 76 CYS A N 1
ATOM 597 C CA . CYS A 1 76 ? 2.812 -1.044 -13.606 1.00 94.56 76 CYS A CA 1
ATOM 598 C C . CYS A 1 76 ? 2.405 -1.694 -12.286 1.00 94.56 76 CYS A C 1
ATOM 600 O O . CYS A 1 76 ? 2.028 -2.863 -12.256 1.00 94.56 76 CYS A O 1
ATOM 602 N N . SER A 1 77 ? 2.470 -0.931 -11.199 1.00 94.25 77 SER A N 1
ATOM 603 C CA . SER A 1 77 ? 2.097 -1.389 -9.862 1.00 94.25 77 SER A CA 1
ATOM 604 C C . SER A 1 77 ? 1.494 -0.254 -9.039 1.00 94.25 77 SER A C 1
ATOM 606 O O . SER A 1 77 ? 1.384 0.883 -9.501 1.00 94.25 77 SER A O 1
ATOM 608 N N . CYS A 1 78 ? 1.087 -0.558 -7.811 1.00 92.12 78 CYS A N 1
ATOM 609 C CA . CYS A 1 78 ? 0.560 0.455 -6.909 1.00 92.12 78 CYS A CA 1
ATOM 610 C C . CYS A 1 78 ? 1.663 1.384 -6.374 1.00 92.12 78 CYS A C 1
ATOM 612 O O . CYS A 1 78 ? 2.798 0.951 -6.160 1.00 92.12 78 CYS A O 1
ATOM 614 N N . PRO A 1 79 ? 1.337 2.657 -6.094 1.00 89.06 79 PRO A N 1
ATOM 615 C CA . PRO A 1 79 ? 2.257 3.630 -5.501 1.00 89.06 79 PRO A CA 1
ATOM 616 C C . PRO A 1 79 ? 2.461 3.387 -3.993 1.00 89.06 79 PRO A C 1
ATOM 618 O O . PRO A 1 79 ? 2.111 4.215 -3.154 1.00 89.06 79 PRO A O 1
ATOM 621 N N . TYR A 1 80 ? 3.047 2.247 -3.612 1.00 82.19 80 TYR A N 1
ATOM 622 C CA . TYR A 1 80 ? 3.214 1.847 -2.201 1.00 82.19 80 TYR A CA 1
ATOM 623 C C . TYR A 1 80 ? 4.003 2.859 -1.347 1.00 82.19 80 TYR A C 1
ATOM 625 O O . TYR A 1 80 ? 3.897 2.858 -0.123 1.00 82.19 80 TYR A O 1
ATOM 633 N N . MET A 1 81 ? 4.796 3.730 -1.980 1.00 79.88 81 MET A N 1
ATOM 634 C CA . MET A 1 81 ? 5.633 4.724 -1.304 1.00 79.88 81 MET A CA 1
ATOM 635 C C . MET A 1 81 ? 4.923 6.052 -1.018 1.00 79.88 81 MET A C 1
ATOM 637 O O . MET A 1 81 ? 5.450 6.848 -0.239 1.00 79.88 81 MET A O 1
ATOM 641 N N . GLU A 1 82 ? 3.745 6.296 -1.592 1.00 84.31 82 GLU A N 1
ATOM 642 C CA . GLU A 1 82 ? 3.012 7.560 -1.425 1.00 84.31 82 GLU A CA 1
ATOM 643 C C . GLU A 1 82 ? 2.051 7.536 -0.231 1.00 84.31 82 GLU A C 1
ATOM 645 O O . GLU A 1 82 ? 1.725 8.580 0.335 1.00 84.31 82 GLU A O 1
ATOM 650 N N . PHE A 1 83 ? 1.632 6.346 0.203 1.00 85.19 83 PHE A N 1
ATOM 651 C CA . PHE A 1 83 ? 0.569 6.188 1.189 1.00 85.19 83 PHE A CA 1
ATOM 652 C C . PHE A 1 83 ? 1.073 5.562 2.492 1.00 85.19 83 PHE A C 1
ATOM 654 O O . PHE A 1 83 ? 1.980 4.733 2.518 1.00 85.19 83 PHE A O 1
ATOM 661 N N . ASN A 1 84 ? 0.466 5.975 3.607 1.00 88.50 84 ASN A N 1
ATOM 662 C CA . ASN A 1 84 ? 0.692 5.351 4.918 1.00 88.50 84 ASN A CA 1
ATOM 663 C C . ASN A 1 84 ? -0.239 4.161 5.169 1.00 88.50 84 ASN A C 1
ATOM 665 O O . ASN A 1 84 ? -0.026 3.419 6.119 1.00 88.50 84 ASN A O 1
ATOM 669 N N . ARG A 1 85 ? -1.278 4.012 4.347 1.00 90.44 85 ARG A N 1
ATOM 670 C CA . ARG A 1 85 ? -2.230 2.905 4.380 1.00 90.44 85 ARG A CA 1
ATOM 671 C C . ARG A 1 85 ? -1.833 1.884 3.330 1.00 90.44 85 ARG A C 1
ATOM 673 O O . ARG A 1 85 ? -1.516 2.269 2.207 1.00 90.44 85 ARG A O 1
ATOM 680 N N . THR A 1 86 ? -1.883 0.606 3.689 1.00 89.44 86 THR A N 1
ATOM 681 C CA . THR A 1 86 ? -1.602 -0.483 2.754 1.00 89.44 86 THR A CA 1
ATOM 682 C C . THR A 1 86 ? -2.566 -0.437 1.571 1.00 89.44 86 THR A C 1
ATOM 684 O O . THR A 1 86 ? -3.773 -0.237 1.729 1.00 89.44 86 THR A O 1
ATOM 687 N N . ILE A 1 87 ? -2.008 -0.633 0.381 1.00 89.00 87 ILE A N 1
ATOM 688 C CA . ILE A 1 87 ? -2.735 -0.718 -0.880 1.00 89.00 87 ILE A CA 1
ATOM 689 C C . ILE A 1 87 ? -2.504 -2.111 -1.454 1.00 89.00 87 ILE A C 1
ATOM 691 O O . ILE A 1 87 ? -1.403 -2.645 -1.347 1.00 89.00 87 ILE A O 1
ATOM 695 N N . ILE A 1 88 ? -3.531 -2.684 -2.066 1.00 88.75 88 ILE A N 1
ATOM 696 C CA . ILE A 1 88 ? -3.500 -3.981 -2.729 1.00 88.75 88 ILE A CA 1
ATOM 697 C C . ILE A 1 88 ? -3.781 -3.779 -4.212 1.00 88.75 88 ILE A C 1
ATOM 699 O O . ILE A 1 88 ? -4.736 -3.097 -4.585 1.00 88.75 88 ILE A O 1
ATOM 703 N N . TYR A 1 89 ? -2.961 -4.411 -5.045 1.00 88.00 89 TYR A N 1
ATOM 704 C CA . TYR A 1 89 ? -3.201 -4.518 -6.476 1.00 88.00 89 TYR A CA 1
ATOM 705 C C . TYR A 1 89 ? -4.180 -5.662 -6.779 1.00 88.00 89 TYR A C 1
ATOM 707 O O . TYR A 1 89 ? -3.947 -6.796 -6.362 1.00 88.00 89 TYR A O 1
ATOM 715 N N . TYR A 1 90 ? -5.240 -5.386 -7.537 1.00 86.50 90 TYR A N 1
ATOM 716 C CA . TYR A 1 90 ? -6.172 -6.395 -8.045 1.00 86.50 90 TYR A CA 1
ATOM 717 C C . TYR A 1 90 ? -6.721 -5.954 -9.411 1.00 86.50 90 TYR A C 1
ATOM 719 O O . TYR A 1 90 ? -7.135 -4.809 -9.564 1.00 86.50 90 TYR A O 1
ATOM 727 N N . GLU A 1 91 ? -6.660 -6.837 -10.416 1.00 87.69 91 GLU A N 1
ATOM 728 C CA . GLU A 1 91 ? -7.187 -6.618 -11.782 1.00 87.69 91 GLU A CA 1
ATOM 729 C C . GLU A 1 91 ? -6.856 -5.245 -12.417 1.00 87.69 91 GLU A C 1
ATOM 731 O O . GLU A 1 91 ? -7.683 -4.610 -13.068 1.00 87.69 91 GLU A O 1
ATOM 736 N N . GLY A 1 92 ? -5.620 -4.761 -12.255 1.00 83.81 92 GLY A N 1
ATOM 737 C CA . GLY A 1 92 ? -5.192 -3.494 -12.867 1.00 83.81 92 GLY A CA 1
ATOM 738 C C . GLY A 1 92 ? -5.638 -2.239 -12.110 1.00 83.81 92 GLY A C 1
ATOM 739 O O . GLY A 1 92 ? -5.576 -1.133 -12.657 1.00 83.81 92 GLY A O 1
ATOM 740 N N . GLN A 1 93 ? -6.081 -2.394 -10.863 1.00 88.25 93 GLN A N 1
ATOM 741 C CA . GLN A 1 93 ? -6.444 -1.305 -9.965 1.00 88.25 93 GLN A CA 1
ATOM 742 C C . GLN A 1 93 ? -5.791 -1.472 -8.593 1.00 88.25 93 GLN A C 1
ATOM 744 O O . GLN A 1 93 ? -5.358 -2.556 -8.202 1.00 88.25 93 GLN A O 1
ATOM 749 N N . CYS A 1 94 ? -5.719 -0.360 -7.868 1.00 88.62 94 CYS A N 1
ATOM 750 C CA . CYS A 1 94 ? -5.178 -0.294 -6.520 1.00 88.62 94 CYS A CA 1
ATOM 751 C C . CYS A 1 94 ? -6.269 0.066 -5.522 1.00 88.62 94 CYS A C 1
ATOM 753 O O . CYS A 1 94 ? -6.929 1.097 -5.674 1.00 88.62 94 CYS A O 1
ATOM 755 N N . TYR A 1 95 ? -6.400 -0.753 -4.484 1.00 90.56 95 TYR A N 1
ATOM 756 C CA . TYR A 1 95 ? -7.427 -0.632 -3.459 1.00 90.56 95 TYR A CA 1
ATOM 757 C C . TYR A 1 95 ? -6.808 -0.499 -2.077 1.00 90.56 95 TYR A C 1
ATOM 759 O O . TYR A 1 95 ? -5.841 -1.183 -1.755 1.00 90.56 95 TYR A O 1
ATOM 767 N N . PHE A 1 96 ? -7.375 0.351 -1.231 1.00 91.62 96 PHE A N 1
ATOM 768 C CA . PHE A 1 96 ? -6.938 0.456 0.155 1.00 91.62 96 PHE A CA 1
ATOM 769 C C . PHE A 1 96 ? -7.490 -0.697 1.002 1.00 91.62 96 PHE A C 1
ATOM 771 O O . PHE A 1 96 ? -8.660 -1.061 0.872 1.00 91.62 96 PHE A O 1
ATOM 778 N N . VAL A 1 97 ? -6.678 -1.225 1.922 1.00 92.38 97 VAL A N 1
ATOM 779 C CA . VAL A 1 97 ? -7.158 -2.171 2.951 1.00 92.38 97 VAL A CA 1
ATOM 780 C C . VAL A 1 97 ? -8.211 -1.512 3.832 1.00 92.38 97 VAL A C 1
ATOM 782 O O . VAL A 1 97 ? -8.079 -0.334 4.117 1.00 92.38 97 VAL A O 1
ATOM 785 N N . PHE A 1 98 ? -9.222 -2.233 4.302 1.00 93.69 98 PHE A N 1
ATOM 786 C CA . PHE A 1 98 ? -10.393 -1.756 5.048 1.00 93.69 98 PHE A CA 1
ATOM 787 C C . PHE A 1 98 ? -11.315 -0.805 4.274 1.00 93.69 98 PHE A C 1
ATOM 789 O O . PHE A 1 98 ? -12.091 -0.075 4.878 1.00 93.69 98 PHE A O 1
ATOM 796 N N . SER A 1 99 ? -11.232 -0.797 2.943 1.00 93.25 99 SER A N 1
ATOM 797 C CA . SER A 1 99 ? -12.252 -0.196 2.075 1.00 93.25 99 SER A CA 1
ATOM 798 C C . SER A 1 99 ? -13.127 -1.292 1.461 1.00 93.25 99 SER A C 1
ATOM 800 O O . SER A 1 99 ? -12.724 -2.455 1.456 1.00 93.25 99 SER A O 1
ATOM 802 N N . GLN A 1 100 ? -14.299 -0.948 0.918 1.00 94.25 100 GLN A N 1
ATOM 803 C CA . GLN A 1 100 ? -15.133 -1.928 0.207 1.00 94.25 100 GLN A CA 1
ATOM 804 C C . GLN A 1 100 ? -14.386 -2.550 -0.986 1.00 94.25 100 GLN A C 1
ATOM 806 O O . GLN A 1 100 ? -14.466 -3.755 -1.195 1.00 94.25 100 GLN A O 1
ATOM 811 N N . ALA A 1 101 ? -13.603 -1.755 -1.727 1.00 93.94 101 ALA A N 1
ATOM 812 C CA . ALA A 1 101 ? -12.823 -2.217 -2.877 1.00 93.94 101 ALA A CA 1
ATOM 813 C C . ALA A 1 101 ? -13.673 -3.037 -3.876 1.00 93.94 101 ALA A C 1
ATOM 815 O O . ALA A 1 101 ? -14.744 -2.594 -4.280 1.00 93.94 101 ALA A O 1
ATOM 816 N N . TYR A 1 102 ? -13.192 -4.217 -4.272 1.00 95.00 102 TYR A N 1
ATOM 817 C CA . TYR A 1 102 ? -13.909 -5.189 -5.103 1.00 95.00 102 TYR A CA 1
ATOM 818 C C . TYR A 1 102 ? -14.748 -6.187 -4.282 1.00 95.00 102 TYR A C 1
ATOM 820 O O . TYR A 1 102 ? -15.273 -7.153 -4.834 1.00 95.00 102 TYR A O 1
ATOM 828 N N . CYS A 1 103 ? -14.856 -5.997 -2.965 1.00 97.06 103 CYS A N 1
ATOM 829 C CA . CYS A 1 103 ? -15.678 -6.843 -2.113 1.00 97.06 103 CYS A CA 1
ATOM 830 C C . CYS A 1 103 ? -17.166 -6.484 -2.240 1.00 97.06 103 CYS A C 1
ATOM 832 O O . CYS A 1 103 ? -17.539 -5.373 -2.628 1.00 97.06 103 CYS A O 1
ATOM 834 N N . ASN A 1 104 ? -18.025 -7.444 -1.890 1.00 97.00 104 ASN A N 1
ATOM 835 C CA . ASN A 1 104 ? -19.472 -7.239 -1.845 1.00 97.00 104 ASN A CA 1
ATOM 836 C C . ASN A 1 104 ? -19.864 -6.187 -0.793 1.00 97.00 104 ASN A C 1
ATOM 838 O O . ASN A 1 104 ? -19.119 -5.919 0.151 1.00 97.00 104 ASN A O 1
ATOM 842 N N . GLU A 1 105 ? -21.069 -5.634 -0.921 1.00 93.94 105 GLU A N 1
ATOM 843 C CA . GLU A 1 105 ? -21.630 -4.711 0.067 1.00 93.94 105 GLU A CA 1
ATOM 844 C C . GLU A 1 105 ? -21.623 -5.323 1.480 1.00 93.94 105 GLU A C 1
ATOM 846 O O . GLU A 1 105 ? -21.944 -6.498 1.670 1.00 93.94 105 GLU A O 1
ATOM 851 N N . GLY A 1 106 ? -21.217 -4.531 2.476 1.00 94.19 106 GLY A N 1
ATOM 852 C CA . GLY A 1 106 ? -21.051 -4.985 3.862 1.00 94.19 106 GLY A CA 1
ATOM 853 C C . GLY A 1 106 ? -19.735 -5.721 4.145 1.00 94.19 106 GLY A C 1
ATOM 854 O O . GLY A 1 106 ? -19.454 -6.032 5.303 1.00 94.19 106 GLY A O 1
ATOM 855 N N . TYR A 1 107 ? -18.903 -5.956 3.130 1.00 97.00 107 TYR A N 1
ATOM 856 C CA . TYR A 1 107 ? -17.564 -6.523 3.264 1.00 97.00 107 TYR A CA 1
ATOM 857 C C . TYR A 1 107 ? -16.506 -5.462 2.960 1.00 97.00 107 TYR A C 1
ATOM 859 O O . TYR A 1 107 ? -16.757 -4.473 2.272 1.00 97.00 107 TYR A O 1
ATOM 867 N N . TRP A 1 108 ? -15.304 -5.673 3.480 1.00 96.69 108 TRP A N 1
ATOM 868 C CA . TRP A 1 108 ? -14.142 -4.851 3.171 1.00 96.69 108 TRP A CA 1
ATOM 869 C C . TRP A 1 108 ? -12.940 -5.718 2.793 1.00 96.69 108 TRP A C 1
ATOM 871 O O . TRP A 1 108 ? -12.891 -6.919 3.068 1.00 96.69 108 TRP A O 1
ATOM 881 N N . LEU A 1 109 ? -11.968 -5.101 2.136 1.00 95.31 109 LEU A N 1
ATOM 882 C CA . LEU A 1 109 ? -10.726 -5.743 1.742 1.00 95.31 109 LEU A CA 1
ATOM 883 C C . LEU A 1 109 ? -9.747 -5.776 2.914 1.00 95.31 109 LEU A C 1
ATOM 885 O O . LEU A 1 109 ? -9.272 -4.729 3.333 1.00 95.31 109 LEU A O 1
ATOM 889 N N . ASN A 1 110 ? -9.380 -6.947 3.411 1.00 94.38 110 ASN A N 1
ATOM 890 C CA . ASN A 1 110 ? -8.344 -7.116 4.426 1.00 94.38 110 ASN A CA 1
ATOM 891 C C . ASN A 1 110 ? -7.153 -7.919 3.870 1.00 94.38 110 ASN A C 1
ATOM 893 O O . ASN A 1 110 ? -7.164 -8.376 2.726 1.00 94.38 110 ASN A O 1
ATOM 897 N N . VAL A 1 111 ? -6.104 -8.057 4.676 1.00 89.50 111 VAL A N 1
ATOM 898 C CA . VAL A 1 111 ? -4.900 -8.834 4.393 1.00 89.50 111 VAL A CA 1
ATOM 899 C C . VAL A 1 111 ? -4.721 -9.885 5.484 1.00 89.50 111 VAL A C 1
ATOM 901 O O . VAL A 1 111 ? -4.775 -9.566 6.673 1.00 89.50 111 VAL A O 1
ATOM 904 N N . THR A 1 112 ? -4.498 -11.137 5.091 1.00 86.44 112 THR A N 1
ATOM 905 C CA . THR A 1 112 ? -4.248 -12.245 6.022 1.00 86.44 112 THR A CA 1
ATOM 906 C C . THR A 1 112 ? -2.864 -12.153 6.674 1.00 86.44 112 THR A C 1
ATOM 908 O O . THR A 1 112 ? -2.007 -11.359 6.283 1.00 86.44 112 THR A O 1
ATOM 911 N N . THR A 1 113 ? -2.597 -13.052 7.623 1.00 83.06 113 THR A N 1
ATOM 912 C CA . THR A 1 113 ? -1.268 -13.292 8.221 1.00 83.06 113 THR A CA 1
ATOM 913 C C . THR A 1 113 ? -0.171 -13.639 7.237 1.00 83.06 113 THR A C 1
ATOM 915 O O . THR A 1 113 ? 1.005 -13.527 7.569 1.00 83.06 113 THR A O 1
ATOM 918 N N . HIS A 1 114 ? -0.545 -14.044 6.031 1.00 81.12 114 HIS A N 1
ATOM 919 C CA . HIS A 1 114 ? 0.380 -14.415 4.973 1.00 81.12 114 HIS A CA 1
ATOM 920 C C . HIS A 1 114 ? 0.507 -13.329 3.901 1.00 81.12 114 HIS A C 1
ATOM 922 O O . HIS A 1 114 ? 1.220 -13.523 2.921 1.00 81.12 114 HIS A O 1
ATOM 928 N N . GLY A 1 115 ? -0.152 -12.180 4.079 1.00 80.19 115 GLY A N 1
ATOM 929 C CA . GLY A 1 115 ? -0.122 -11.097 3.100 1.00 80.19 115 GLY A CA 1
ATOM 930 C C . GLY A 1 115 ? -1.104 -11.256 1.951 1.00 80.19 115 GLY A C 1
ATOM 931 O O . GLY A 1 115 ? -1.011 -10.524 0.969 1.00 80.19 115 GLY A O 1
ATOM 932 N N . GLU A 1 116 ? -2.044 -12.192 2.059 1.00 86.56 116 GLU A N 1
ATOM 933 C CA . GLU A 1 116 ? -3.008 -12.464 0.998 1.00 86.56 116 GLU A CA 1
ATOM 934 C C . GLU A 1 116 ? -4.234 -11.557 1.142 1.00 86.56 116 GLU A C 1
ATOM 936 O O . GLU A 1 116 ? -4.718 -11.361 2.259 1.00 86.56 116 GLU A O 1
ATOM 941 N N . PRO A 1 117 ? -4.764 -11.005 0.041 1.00 91.62 117 PRO A N 1
ATOM 942 C CA . PRO A 1 117 ? -5.994 -10.236 0.093 1.00 91.62 117 PRO A CA 1
ATOM 943 C C . PRO A 1 117 ? -7.199 -11.138 0.366 1.00 91.62 117 PRO A C 1
ATOM 945 O O . PRO A 1 117 ? -7.352 -12.194 -0.246 1.00 91.62 117 PRO A O 1
ATOM 948 N N . VAL A 1 118 ? -8.091 -10.696 1.248 1.00 95.75 118 VAL A N 1
ATOM 949 C CA . VAL A 1 118 ? -9.329 -11.406 1.578 1.00 95.75 118 VAL A CA 1
ATOM 950 C C . VAL A 1 118 ? -10.474 -10.415 1.748 1.00 95.75 118 VAL A C 1
ATOM 952 O O . VAL A 1 118 ? -10.296 -9.350 2.331 1.00 95.75 118 VAL A O 1
ATOM 955 N N . CYS A 1 119 ? -11.662 -10.760 1.256 1.00 97.69 119 CYS A N 1
ATOM 956 C CA . CYS A 1 119 ? -12.874 -10.022 1.592 1.00 97.69 119 CYS A CA 1
ATOM 957 C C . CYS A 1 119 ? -13.457 -10.585 2.887 1.00 97.69 119 CYS A C 1
ATOM 959 O O . CYS A 1 119 ? -13.846 -11.752 2.940 1.00 97.69 119 CYS A O 1
ATOM 961 N N . GLU A 1 120 ? -13.540 -9.758 3.921 1.00 96.75 120 GLU A N 1
ATOM 962 C CA . GLU A 1 120 ? -14.115 -10.139 5.212 1.00 96.75 120 GLU A CA 1
ATOM 963 C C . GLU A 1 120 ? -15.274 -9.213 5.583 1.00 96.75 120 GLU A C 1
ATOM 965 O O . GLU A 1 120 ? -15.401 -8.108 5.050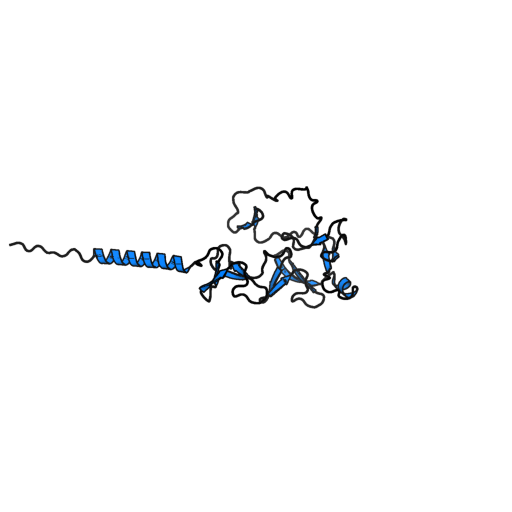 1.00 96.75 120 GLU A O 1
ATOM 970 N N . LEU A 1 121 ? -16.152 -9.688 6.467 1.00 96.88 121 LEU A N 1
ATOM 971 C CA . LEU A 1 121 ? -17.293 -8.905 6.928 1.00 96.88 121 LEU A CA 1
ATOM 972 C C . LEU A 1 121 ? -16.785 -7.624 7.597 1.00 96.88 121 LEU A C 1
ATOM 974 O O . LEU A 1 121 ? -15.958 -7.705 8.502 1.00 96.88 121 LEU A O 1
ATOM 978 N N . ASN A 1 122 ? -17.301 -6.463 7.189 1.00 95.88 122 ASN A N 1
ATOM 979 C CA . ASN A 1 122 ? -16.933 -5.194 7.801 1.00 95.88 122 ASN A CA 1
ATOM 980 C C . ASN A 1 122 ? -17.598 -5.090 9.192 1.00 95.88 122 ASN A C 1
ATOM 982 O O . ASN A 1 122 ? -18.819 -4.884 9.268 1.00 95.88 122 ASN A O 1
ATOM 986 N N . PRO A 1 123 ? -16.833 -5.175 10.299 1.00 94.81 123 PRO A N 1
ATOM 987 C CA . PRO A 1 123 ? -17.376 -5.095 11.654 1.00 94.81 123 PRO A CA 1
ATOM 988 C C . PRO A 1 123 ? -17.964 -3.711 11.967 1.00 94.81 123 PRO A C 1
ATOM 990 O O . PRO A 1 123 ? -18.762 -3.571 12.889 1.00 94.81 123 PRO A O 1
ATOM 993 N N . CYS A 1 124 ? -17.603 -2.693 11.183 1.00 93.38 124 CYS A N 1
ATOM 994 C CA . CYS A 1 124 ? -18.046 -1.313 11.335 1.00 93.38 124 CYS A CA 1
ATOM 995 C C . CYS A 1 124 ? -19.199 -0.930 10.397 1.00 93.38 124 CYS A C 1
ATOM 997 O O . CYS A 1 124 ? -19.628 0.222 10.403 1.00 93.38 124 CYS A O 1
ATOM 999 N N . SER A 1 125 ? -19.748 -1.883 9.636 1.00 90.88 125 SER A N 1
ATOM 1000 C CA . SER A 1 125 ? -20.872 -1.665 8.709 1.00 90.88 125 SER A CA 1
ATOM 1001 C C . SER A 1 125 ? -22.108 -1.048 9.376 1.00 90.88 125 SER A C 1
ATOM 1003 O O . SER A 1 125 ? -22.770 -0.198 8.788 1.00 90.88 125 SER A O 1
ATOM 1005 N N . GLN A 1 126 ? -22.391 -1.403 10.633 1.00 84.94 126 GLN A N 1
ATOM 1006 C CA . GLN A 1 126 ? -23.543 -0.872 11.372 1.00 84.94 126 GLN A CA 1
ATOM 1007 C C . GLN A 1 126 ? -23.433 0.633 11.662 1.00 84.94 126 GLN A C 1
ATOM 1009 O O . GLN A 1 126 ? -24.449 1.324 11.697 1.00 84.94 126 GLN A O 1
ATOM 1014 N N . GLN A 1 127 ? -22.214 1.154 11.834 1.00 79.69 127 GLN A N 1
ATOM 1015 C CA . GLN A 1 127 ? -21.991 2.580 12.108 1.00 79.69 127 GLN A CA 1
ATOM 1016 C C . GLN A 1 127 ? -22.261 3.435 10.865 1.00 79.69 127 GLN A C 1
ATOM 1018 O O . GLN A 1 127 ? -22.824 4.522 10.964 1.00 79.69 127 GLN A O 1
ATOM 1023 N N . VAL A 1 128 ? -21.956 2.890 9.683 1.00 72.94 128 VAL A N 1
ATOM 1024 C CA . VAL A 1 128 ? -22.183 3.552 8.390 1.00 72.94 128 VAL A CA 1
ATOM 1025 C C . VAL A 1 128 ? -23.671 3.830 8.151 1.00 72.94 128 VAL A C 1
ATOM 1027 O O . VAL A 1 128 ? -24.021 4.851 7.577 1.00 72.94 128 VAL A O 1
ATOM 1030 N N . THR A 1 129 ? -24.566 2.963 8.634 1.00 69.62 129 THR A N 1
ATOM 1031 C CA . THR A 1 129 ? -26.017 3.145 8.439 1.00 69.62 129 THR A CA 1
ATOM 1032 C C . THR A 1 129 ? -26.663 4.204 9.339 1.00 69.62 129 THR A C 1
ATOM 1034 O O . THR A 1 129 ? -27.769 4.649 9.040 1.00 69.62 129 THR A O 1
ATOM 1037 N N . GLN A 1 130 ? -26.021 4.594 10.448 1.00 64.25 130 GLN A N 1
ATOM 1038 C CA . GLN A 1 130 ? -26.624 5.488 11.451 1.00 64.25 130 GLN A CA 1
ATOM 1039 C C . GLN A 1 130 ? -26.264 6.959 11.238 1.00 64.25 130 GLN A C 1
ATOM 1041 O O . GLN A 1 130 ? -27.095 7.839 11.469 1.00 64.25 130 GLN A O 1
ATOM 1046 N N . GLU A 1 131 ? -25.049 7.234 10.776 1.00 61.94 131 GLU A N 1
ATOM 1047 C CA . GLU A 1 131 ? -24.623 8.577 10.410 1.00 61.94 131 GLU A CA 1
ATOM 1048 C C . GLU A 1 131 ? -24.819 8.754 8.907 1.00 61.94 131 GLU A C 1
ATOM 1050 O O . GLU A 1 131 ? -24.057 8.213 8.112 1.00 61.94 131 GLU A O 1
ATOM 1055 N N . LEU A 1 132 ? -25.877 9.487 8.537 1.00 58.38 132 LEU A N 1
ATOM 1056 C CA . LEU A 1 132 ? -26.178 9.933 7.172 1.00 58.38 132 LEU A CA 1
ATOM 1057 C C . LEU A 1 132 ? -24.870 10.194 6.412 1.00 58.38 132 LEU A C 1
ATOM 1059 O O . LEU A 1 132 ? -24.130 11.068 6.856 1.00 58.38 132 LEU A O 1
ATOM 1063 N N . GLU A 1 133 ? -24.605 9.431 5.342 1.00 56.56 133 GLU A N 1
ATOM 1064 C CA . GLU A 1 133 ? -23.359 9.365 4.553 1.00 56.56 133 GLU A CA 1
ATOM 1065 C C . GLU A 1 133 ? -22.671 10.727 4.369 1.00 56.56 133 GLU A C 1
ATOM 1067 O O . GLU A 1 133 ? -22.763 11.388 3.330 1.00 56.56 133 GLU A O 1
ATOM 1072 N N . ALA A 1 134 ? -21.964 11.182 5.397 1.00 60.84 134 ALA A N 1
ATOM 1073 C CA . ALA A 1 134 ? -21.186 12.390 5.308 1.00 60.84 134 ALA A CA 1
ATOM 1074 C C . ALA A 1 134 ? -19.992 12.026 4.430 1.00 60.84 134 ALA A C 1
ATOM 1076 O O . ALA A 1 134 ? -19.181 11.161 4.768 1.00 60.84 134 ALA A O 1
ATOM 1077 N N . VAL A 1 135 ? -19.936 12.643 3.250 1.00 65.69 135 VAL A N 1
ATOM 1078 C CA . VAL A 1 135 ? -18.890 12.402 2.257 1.00 65.69 135 VAL A CA 1
ATOM 1079 C C . VAL A 1 135 ? -17.524 12.523 2.936 1.00 65.69 135 VAL A C 1
ATOM 1081 O O . VAL A 1 135 ? -17.172 13.582 3.452 1.00 65.69 135 VAL A O 1
ATOM 1084 N N . GLY A 1 136 ? -16.761 11.428 2.940 1.00 70.25 136 GLY A N 1
ATOM 1085 C CA . GLY A 1 136 ? -15.425 11.368 3.540 1.00 70.25 136 GLY A CA 1
ATOM 1086 C C . GLY A 1 136 ? -15.358 10.833 4.974 1.00 70.25 136 GLY A C 1
ATOM 1087 O O . GLY A 1 136 ? -14.275 10.846 5.556 1.00 70.25 136 GLY A O 1
ATOM 1088 N N . VAL A 1 137 ? -16.460 10.346 5.552 1.00 81.69 137 VAL A N 1
ATOM 1089 C CA . VAL A 1 137 ? -16.425 9.599 6.817 1.00 81.69 137 VAL A CA 1
ATOM 1090 C C . VAL A 1 137 ? -16.066 8.143 6.546 1.00 81.69 137 VAL A C 1
ATOM 1092 O O . VAL A 1 137 ? -16.766 7.440 5.823 1.00 81.69 137 VAL A O 1
ATOM 1095 N N . GLU A 1 138 ? -14.971 7.683 7.147 1.00 88.06 138 GLU A N 1
ATOM 1096 C CA . GLU A 1 138 ? -14.533 6.295 7.056 1.00 88.06 138 GLU A CA 1
ATOM 1097 C C . GLU A 1 138 ? -14.386 5.697 8.454 1.00 88.06 138 GLU A C 1
ATOM 1099 O O . GLU A 1 138 ? -13.659 6.227 9.297 1.00 88.06 138 GLU A O 1
ATOM 1104 N N . TRP A 1 139 ? -15.074 4.582 8.686 1.00 90.69 139 TRP A N 1
ATOM 1105 C CA . TRP A 1 139 ? -15.032 3.843 9.941 1.00 90.69 139 TRP A CA 1
ATOM 1106 C C . TRP A 1 139 ? -14.079 2.661 9.825 1.00 90.69 139 TRP A C 1
ATOM 1108 O O . TRP A 1 139 ? -14.184 1.850 8.907 1.00 90.69 139 TRP A O 1
ATOM 1118 N N . VAL A 1 140 ? -13.162 2.548 10.780 1.00 92.12 140 VAL A N 1
ATOM 1119 C CA . VAL A 1 140 ? -12.146 1.495 10.817 1.00 92.12 140 VAL A CA 1
ATOM 1120 C C . VAL A 1 140 ? -12.112 0.823 12.181 1.00 92.12 140 VAL A C 1
ATOM 1122 O O . VAL A 1 140 ? -12.409 1.443 13.202 1.00 92.12 140 VAL A O 1
ATOM 1125 N N . GLN A 1 141 ? -11.722 -0.450 12.204 1.00 93.50 141 GLN A N 1
ATOM 1126 C CA . GLN A 1 141 ? -11.537 -1.188 13.447 1.00 93.50 141 GLN A CA 1
ATOM 1127 C C . GLN A 1 141 ? -10.100 -1.021 13.958 1.00 93.50 141 GLN A C 1
ATOM 1129 O O . GLN A 1 141 ? -9.138 -1.274 13.229 1.00 93.50 141 GLN A O 1
ATOM 1134 N N . ILE A 1 142 ? -9.946 -0.612 15.217 1.00 92.56 142 ILE A N 1
ATOM 1135 C CA . ILE A 1 142 ? -8.646 -0.547 15.907 1.00 92.56 142 ILE A CA 1
ATOM 1136 C C . ILE A 1 142 ? -8.352 -1.850 16.671 1.00 92.56 142 ILE A C 1
ATOM 1138 O O . ILE A 1 142 ? -9.185 -2.751 16.737 1.00 92.56 142 ILE A O 1
ATOM 1142 N N . LYS A 1 143 ? -7.139 -1.986 17.236 1.00 89.00 143 LYS A N 1
ATOM 1143 C CA . LYS A 1 143 ? -6.643 -3.243 17.844 1.00 89.00 143 LYS A CA 1
ATOM 1144 C C . LYS A 1 143 ? -7.568 -3.836 18.919 1.00 89.00 143 LYS A C 1
ATOM 1146 O O . LYS A 1 143 ? -7.619 -5.050 19.051 1.00 89.00 143 LYS A O 1
ATOM 1151 N N . ASP A 1 144 ? -8.305 -3.007 19.651 1.00 89.88 144 ASP A N 1
ATOM 1152 C CA . ASP A 1 144 ? -9.240 -3.449 20.696 1.00 89.88 144 ASP A CA 1
ATOM 1153 C C . ASP A 1 144 ? -10.628 -3.873 20.171 1.00 89.88 144 ASP A C 1
ATOM 1155 O O . ASP A 1 144 ? -11.531 -4.152 20.958 1.00 89.88 144 ASP A O 1
ATOM 1159 N N . GLY A 1 145 ? -10.810 -3.915 18.849 1.00 91.69 145 GLY A N 1
ATOM 1160 C CA . GLY A 1 145 ? -12.046 -4.336 18.200 1.00 91.69 145 GLY A CA 1
ATOM 1161 C C . GLY A 1 145 ? -13.096 -3.234 18.046 1.00 91.69 145 GLY A C 1
ATOM 1162 O O . GLY A 1 145 ? -14.108 -3.470 17.384 1.00 91.69 145 GLY A O 1
ATOM 1163 N N . ARG A 1 146 ? -12.876 -2.033 18.598 1.00 92.69 146 ARG A N 1
ATOM 1164 C CA . ARG A 1 146 ? -13.812 -0.911 18.457 1.00 92.69 146 ARG A CA 1
ATOM 1165 C C . ARG A 1 146 ? -13.747 -0.299 17.063 1.00 92.69 146 ARG A C 1
ATOM 1167 O O . ARG A 1 146 ? -12.679 -0.211 16.456 1.00 92.69 146 ARG A O 1
ATOM 1174 N N . CYS A 1 147 ? -14.898 0.177 16.604 1.00 93.00 147 CYS A N 1
ATOM 1175 C CA . CYS A 1 147 ? -15.026 0.981 15.398 1.00 93.00 147 CYS A CA 1
ATOM 1176 C C . CYS A 1 147 ? -14.872 2.457 15.743 1.00 93.00 147 CYS A C 1
ATOM 1178 O O . CYS A 1 147 ? -15.541 2.959 16.644 1.00 93.00 147 CYS A O 1
ATOM 1180 N N . VAL A 1 148 ? -13.979 3.131 15.032 1.00 92.44 148 VAL A N 1
ATOM 1181 C CA . VAL A 1 148 ? -13.652 4.546 15.223 1.00 92.44 148 VAL A CA 1
ATOM 1182 C C . VAL A 1 148 ? -13.552 5.233 13.870 1.00 92.44 148 VAL A C 1
ATOM 1184 O O . VAL A 1 148 ? -13.229 4.593 12.863 1.00 92.44 148 VAL A O 1
ATOM 1187 N N . GLN A 1 149 ? -13.807 6.534 13.837 1.00 89.38 149 GLN A N 1
ATOM 1188 C CA . GLN A 1 149 ? -13.692 7.302 12.612 1.00 89.38 149 GLN A CA 1
ATOM 1189 C C . GLN A 1 149 ? -12.225 7.645 12.321 1.00 89.38 149 GLN A C 1
ATOM 1191 O O . GLN A 1 149 ? -11.498 8.190 13.159 1.00 89.38 149 GLN A O 1
ATOM 1196 N N . LEU A 1 150 ? -11.783 7.355 11.099 1.00 88.56 150 LEU A N 1
ATOM 1197 C CA . LEU A 1 150 ? -10.442 7.684 10.636 1.00 88.56 150 LEU A CA 1
ATOM 1198 C C . LEU A 1 150 ? -10.238 9.209 10.635 1.00 88.56 150 LEU A C 1
ATOM 1200 O O . LEU A 1 150 ? -11.079 9.964 10.152 1.00 88.56 150 LEU A O 1
ATOM 1204 N N . GLY A 1 151 ? -9.114 9.676 11.184 1.00 83.69 151 GLY A N 1
ATOM 1205 C CA . GLY A 1 1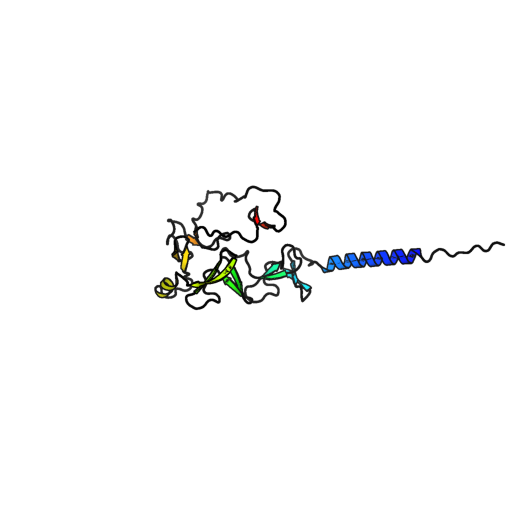51 ? -8.766 11.099 11.239 1.00 83.69 151 GLY A CA 1
ATOM 1206 C C . GLY A 1 151 ? -9.506 11.923 12.301 1.00 83.69 151 GLY A C 1
ATOM 1207 O O . GLY A 1 151 ? -9.143 13.082 12.518 1.00 83.69 151 GLY A O 1
ATOM 1208 N N . LYS A 1 152 ? -10.489 11.357 13.015 1.00 82.69 152 LYS A N 1
ATOM 1209 C CA . LYS A 1 152 ? -11.180 12.068 14.099 1.00 82.69 152 LYS A CA 1
ATOM 1210 C C . LYS A 1 152 ? -10.287 12.161 15.339 1.00 82.69 152 LYS A C 1
ATOM 1212 O O . LYS A 1 152 ? -9.511 11.255 15.653 1.00 82.69 152 LYS A O 1
ATOM 1217 N N . TRP A 1 153 ? -10.367 13.292 16.031 1.00 78.38 153 TRP A N 1
ATOM 1218 C CA . TRP A 1 153 ? -9.603 13.550 17.251 1.00 78.38 153 TRP A CA 1
ATOM 1219 C C . TRP A 1 153 ? -10.267 12.897 18.463 1.00 78.38 153 TRP A C 1
ATOM 1221 O O . TRP A 1 153 ? -11.474 13.023 18.641 1.00 78.38 153 TRP A O 1
ATOM 1231 N N . ALA A 1 154 ? -9.462 12.247 19.309 1.00 73.12 154 ALA A N 1
ATOM 1232 C CA . ALA A 1 154 ? -9.844 11.710 20.622 1.00 73.12 154 ALA A CA 1
ATOM 1233 C C . ALA A 1 154 ? -11.003 10.682 20.655 1.00 73.12 154 ALA A C 1
ATOM 1235 O O . ALA A 1 154 ? -11.451 10.297 21.733 1.00 73.12 154 ALA A O 1
ATOM 1236 N N . GLU A 1 155 ? -11.471 10.170 19.513 1.00 76.19 155 GLU A N 1
ATOM 1237 C CA . GLU A 1 155 ? -12.476 9.103 19.480 1.00 76.19 155 GLU A CA 1
ATOM 1238 C C . GLU A 1 155 ? -11.804 7.738 19.612 1.00 76.19 155 GLU A C 1
ATOM 1240 O O . GLU A 1 155 ? -11.060 7.289 18.743 1.00 76.19 155 GLU A O 1
ATOM 1245 N N . GLY A 1 156 ? -12.002 7.103 20.765 1.00 80.25 156 GLY A N 1
ATOM 1246 C CA . GLY A 1 156 ? -11.369 5.829 21.092 1.00 80.25 156 GLY A CA 1
ATOM 1247 C C . GLY A 1 156 ? -9.856 5.897 21.330 1.00 80.25 156 GLY A C 1
ATOM 1248 O O . GLY A 1 156 ? -9.266 4.887 21.708 1.00 80.25 156 GLY A O 1
ATOM 1249 N N . CYS A 1 157 ? -9.239 7.069 21.200 1.00 88.44 157 CYS A N 1
ATOM 1250 C CA . CYS A 1 157 ? -7.823 7.294 21.463 1.00 88.44 157 CYS A CA 1
ATOM 1251 C C . CYS A 1 157 ? -7.600 8.209 22.675 1.00 88.44 157 CYS A C 1
ATOM 1253 O O . CYS A 1 157 ? -8.500 8.968 23.031 1.00 88.44 157 CYS A O 1
ATOM 1255 N N . PRO A 1 158 ? -6.402 8.188 23.296 1.00 90.44 158 PRO A N 1
ATOM 1256 C CA . PRO A 1 158 ? -6.048 9.155 24.333 1.00 90.44 158 PRO A CA 1
ATOM 1257 C C . PRO A 1 158 ? -6.232 10.599 23.851 1.00 90.44 158 PRO A C 1
ATOM 1259 O O . PRO A 1 158 ? -6.083 10.883 22.657 1.00 90.44 158 PRO A O 1
ATOM 1262 N N . GLU A 1 159 ? -6.504 11.517 24.777 1.00 88.19 159 GLU A N 1
ATOM 1263 C CA . GLU A 1 159 ? -6.672 12.937 24.461 1.00 88.19 159 GLU A CA 1
ATOM 1264 C C . GLU A 1 159 ? -5.472 13.478 23.663 1.00 88.19 159 GLU A C 1
ATOM 1266 O O . GLU A 1 159 ? -4.320 13.097 23.889 1.00 88.19 159 GLU A O 1
ATOM 1271 N N . GLY A 1 160 ? -5.762 14.306 22.658 1.00 85.44 160 GLY A N 1
ATOM 1272 C CA . GLY A 1 160 ? -4.752 14.826 21.736 1.00 85.44 160 GLY A CA 1
ATOM 1273 C C . GLY A 1 160 ? -4.249 13.827 20.689 1.00 85.44 160 GLY A C 1
ATOM 1274 O O . GLY A 1 160 ? -3.324 14.157 19.959 1.00 85.44 160 GLY A O 1
ATOM 1275 N N . SER A 1 161 ? -4.832 12.632 20.573 1.00 89.69 161 SER A N 1
ATOM 1276 C CA . SER A 1 161 ? -4.475 11.661 19.526 1.00 89.69 161 SER A CA 1
ATOM 1277 C C . SER A 1 161 ? -5.484 11.651 18.376 1.00 89.69 161 SER A C 1
ATOM 1279 O O . SER A 1 161 ? -6.643 12.033 18.543 1.00 89.69 161 SER A O 1
ATOM 1281 N N . THR A 1 162 ? -5.066 11.118 17.229 1.00 89.62 162 THR A N 1
ATOM 1282 C CA . THR A 1 162 ? -5.931 10.833 16.075 1.00 89.62 162 THR A CA 1
ATOM 1283 C C . THR A 1 162 ? -5.724 9.404 15.576 1.00 89.62 162 THR A C 1
ATOM 1285 O O . THR A 1 162 ? -4.615 8.869 15.659 1.00 89.62 162 THR A O 1
ATOM 1288 N N . VAL A 1 163 ? -6.779 8.773 15.063 1.00 89.31 163 VAL A N 1
ATOM 1289 C CA . VAL A 1 163 ? -6.692 7.446 14.440 1.00 89.31 163 VAL A CA 1
ATOM 1290 C C . VAL A 1 163 ? -6.147 7.600 13.027 1.00 89.31 163 VAL A C 1
ATOM 1292 O O . VAL A 1 163 ? -6.732 8.307 12.206 1.00 89.31 163 VAL A O 1
ATOM 1295 N N . ARG A 1 164 ? -5.044 6.916 12.711 1.00 91.88 164 ARG A N 1
ATOM 1296 C CA . ARG A 1 164 ? -4.479 6.923 11.356 1.00 91.88 164 ARG A CA 1
ATOM 1297 C C . ARG A 1 164 ? -3.757 5.628 11.016 1.00 91.88 164 ARG A C 1
ATOM 1299 O O . ARG A 1 164 ? -3.347 4.873 11.895 1.00 91.88 164 ARG A O 1
ATOM 1306 N N . PHE A 1 165 ? -3.542 5.418 9.724 1.00 90.94 165 PHE A N 1
ATOM 1307 C CA . PHE A 1 165 ? -2.645 4.379 9.233 1.00 90.94 165 PHE A CA 1
ATOM 1308 C C . PHE A 1 165 ? -1.183 4.816 9.326 1.00 90.94 165 PHE A C 1
ATOM 1310 O O . PHE A 1 165 ? -0.854 6.004 9.254 1.00 90.94 165 PHE A O 1
ATOM 1317 N N . SER A 1 166 ? -0.303 3.835 9.465 1.00 89.06 166 SER A N 1
ATOM 1318 C CA . SER A 1 166 ? 1.144 4.007 9.479 1.00 89.06 166 SER A CA 1
ATOM 1319 C C . SER A 1 166 ? 1.757 2.971 8.552 1.00 89.06 166 SER A C 1
ATOM 1321 O O . SER A 1 166 ? 1.317 1.829 8.537 1.00 89.06 166 SER A O 1
ATOM 1323 N N . ARG A 1 167 ? 2.814 3.344 7.824 1.00 82.69 167 ARG A N 1
ATOM 1324 C CA . ARG A 1 167 ? 3.432 2.500 6.787 1.00 82.69 167 ARG A CA 1
ATOM 1325 C C . ARG A 1 167 ? 3.884 1.119 7.290 1.00 82.69 167 ARG A C 1
ATOM 1327 O O . ARG A 1 167 ? 4.013 0.196 6.498 1.00 82.69 167 ARG A O 1
ATOM 1334 N N . ASN A 1 168 ? 4.131 0.987 8.593 1.00 80.94 168 ASN A N 1
ATOM 1335 C CA . ASN A 1 168 ? 4.602 -0.255 9.209 1.00 80.94 168 ASN A CA 1
ATOM 1336 C C . ASN A 1 168 ? 3.477 -1.122 9.794 1.00 80.94 168 ASN A C 1
ATOM 1338 O O . ASN A 1 168 ? 3.771 -2.177 10.340 1.00 80.94 168 ASN A O 1
ATOM 1342 N N . TYR A 1 169 ? 2.217 -0.686 9.718 1.00 86.00 169 TYR A N 1
ATOM 1343 C CA . TYR A 1 169 ? 1.088 -1.378 10.332 1.00 86.00 169 TYR A CA 1
ATOM 1344 C C . TYR A 1 169 ? -0.074 -1.473 9.349 1.00 86.00 169 TYR A C 1
ATOM 1346 O O . TYR A 1 169 ? -0.509 -0.469 8.790 1.00 86.00 169 TYR A O 1
ATOM 1354 N N . VAL A 1 170 ? -0.610 -2.684 9.176 1.00 87.75 170 VAL A N 1
ATOM 1355 C CA . VAL A 1 170 ? -1.812 -2.887 8.356 1.00 87.75 170 VAL A CA 1
ATOM 1356 C C . VAL A 1 170 ? -2.997 -2.188 9.014 1.00 87.75 170 VAL A C 1
ATOM 1358 O O . VAL A 1 170 ? -3.677 -1.399 8.365 1.00 87.75 170 VAL A O 1
ATOM 1361 N N . ARG A 1 171 ? -3.215 -2.435 10.313 1.00 91.06 171 ARG A N 1
ATOM 1362 C CA . ARG A 1 171 ? -4.312 -1.842 11.086 1.00 91.06 171 ARG A CA 1
ATOM 1363 C C . ARG A 1 171 ? -4.003 -0.400 11.503 1.00 91.06 171 ARG A C 1
ATOM 1365 O O . ARG A 1 171 ? -2.853 -0.089 11.827 1.00 91.06 171 ARG A O 1
ATOM 1372 N N . PRO A 1 172 ? -5.018 0.476 11.541 1.00 91.44 172 PRO A N 1
ATOM 1373 C CA . PRO A 1 172 ? -4.844 1.829 12.038 1.00 91.44 172 PRO A CA 1
ATOM 1374 C C . PRO A 1 172 ? -4.605 1.820 13.550 1.00 91.44 172 PRO A C 1
ATOM 1376 O O . PRO A 1 172 ? -5.020 0.909 14.272 1.00 91.44 172 PRO A O 1
ATOM 1379 N N . SER A 1 173 ? -3.942 2.859 14.041 1.00 91.81 173 SER A N 1
ATOM 1380 C CA . SER A 1 173 ? -3.653 3.021 15.462 1.00 91.81 173 SER A CA 1
ATOM 1381 C C . SER A 1 173 ? -3.770 4.478 15.894 1.00 91.81 173 SER A C 1
ATOM 1383 O O . SER A 1 173 ? -3.785 5.405 15.078 1.00 91.81 173 SER A O 1
ATOM 1385 N N . CYS A 1 174 ? -3.892 4.672 17.205 1.00 90.88 174 CYS A N 1
ATOM 1386 C CA . CYS A 1 174 ? -3.893 5.993 17.807 1.00 90.88 174 CYS A CA 1
ATOM 1387 C C . CYS A 1 174 ? -2.503 6.612 17.689 1.00 90.88 174 CYS A C 1
ATOM 1389 O O . CYS A 1 174 ? -1.521 6.067 18.194 1.00 90.88 174 CYS A O 1
ATOM 1391 N N . PHE A 1 175 ? -2.429 7.771 17.049 1.00 88.50 175 PHE A N 1
ATOM 1392 C CA . PHE A 1 175 ? -1.208 8.541 16.928 1.00 88.50 175 PHE A CA 1
ATOM 1393 C C . PHE A 1 175 ? -1.324 9.848 17.702 1.00 88.50 175 PHE A C 1
ATOM 1395 O O . PHE A 1 175 ? -2.201 10.664 17.418 1.00 88.50 175 PHE A O 1
ATOM 1402 N N . GLN A 1 176 ? -0.406 10.063 18.643 1.00 86.38 176 GLN A N 1
ATOM 1403 C CA . GLN A 1 176 ? -0.219 11.355 19.294 1.00 86.38 176 GLN A CA 1
ATOM 1404 C C . GLN A 1 176 ? 0.771 12.193 18.476 1.00 86.38 176 GLN A C 1
ATOM 1406 O O . GLN A 1 176 ? 1.877 11.717 18.200 1.00 86.38 176 GLN A O 1
ATOM 1411 N N . PRO A 1 177 ? 0.414 13.424 18.069 1.00 73.81 177 PRO A N 1
ATOM 1412 C CA . PRO A 1 177 ? 1.374 14.343 17.494 1.00 73.81 177 PRO A CA 1
ATOM 1413 C C . PRO A 1 177 ? 2.454 14.618 18.539 1.00 73.81 177 PRO A C 1
ATOM 1415 O O . PRO A 1 177 ? 2.180 15.068 19.649 1.00 73.81 177 PRO A O 1
ATOM 1418 N N . VAL A 1 178 ? 3.692 14.307 18.173 1.00 72.56 178 VAL A N 1
ATOM 1419 C CA . VAL A 1 178 ? 4.868 14.583 18.992 1.00 72.56 178 VAL A CA 1
ATOM 1420 C C . VAL A 1 178 ? 4.938 16.098 19.211 1.00 72.56 178 VAL A C 1
ATOM 1422 O O . VAL A 1 178 ? 4.918 16.863 18.245 1.00 72.56 178 VAL A O 1
ATOM 1425 N N . THR A 1 179 ? 4.977 16.547 20.466 1.00 61.44 179 THR A N 1
ATOM 1426 C CA . THR A 1 179 ? 5.109 17.971 20.800 1.00 61.44 179 THR A CA 1
ATOM 1427 C C . THR A 1 179 ? 6.416 18.526 20.228 1.00 61.44 179 THR A C 1
ATOM 1429 O O . THR A 1 179 ? 7.469 17.890 20.330 1.00 61.44 179 THR A O 1
ATOM 1432 N N . LEU A 1 180 ? 6.359 19.719 19.610 1.00 48.81 180 LEU A N 1
ATOM 1433 C CA . LEU A 1 180 ? 7.542 20.428 19.105 1.00 48.81 180 LEU A CA 1
ATOM 1434 C C . LEU A 1 180 ? 8.593 20.524 20.225 1.00 48.81 180 LEU A C 1
ATOM 1436 O O . LEU A 1 180 ? 8.386 21.223 21.212 1.00 48.81 180 LEU A O 1
ATOM 1440 N N . GLY A 1 181 ? 9.706 19.806 20.071 1.00 49.25 181 GLY A N 1
ATOM 1441 C CA . GLY A 1 181 ? 10.786 19.741 21.062 1.00 49.25 181 GLY A CA 1
ATOM 1442 C C . GLY A 1 181 ? 11.207 18.320 21.431 1.00 49.25 181 GLY A C 1
ATOM 1443 O O . GLY A 1 181 ? 12.345 18.116 21.845 1.00 49.25 181 GLY A O 1
ATOM 1444 N N . GLN A 1 182 ? 10.354 17.320 21.200 1.00 44.22 182 GLN A N 1
ATOM 1445 C CA . GLN A 1 182 ? 10.818 15.941 21.121 1.00 44.22 182 GLN A CA 1
ATOM 1446 C C . GLN A 1 182 ? 11.427 15.745 19.735 1.00 44.22 182 GLN A C 1
ATOM 1448 O O . GLN A 1 182 ? 10.725 15.659 18.727 1.00 44.22 182 GLN A O 1
ATOM 1453 N N . THR A 1 183 ? 12.760 15.717 19.675 1.00 34.25 183 THR A N 1
ATOM 1454 C CA . THR A 1 183 ? 13.460 15.120 18.543 1.00 34.25 183 THR A CA 1
ATOM 1455 C C . THR A 1 183 ? 12.838 13.751 18.333 1.00 34.25 183 THR A C 1
ATOM 1457 O O . THR A 1 183 ? 12.943 12.871 19.187 1.00 34.25 183 THR A O 1
ATOM 1460 N N . ILE A 1 184 ? 12.139 13.584 17.210 1.00 39.41 184 ILE A N 1
ATOM 1461 C CA . ILE A 1 184 ? 11.787 12.265 16.706 1.00 39.41 184 ILE A CA 1
ATOM 1462 C C . ILE A 1 184 ? 13.146 11.623 16.476 1.00 39.41 184 ILE A C 1
ATOM 1464 O O . ILE A 1 184 ? 13.817 11.919 15.487 1.00 39.41 184 ILE A O 1
ATOM 1468 N N . GLY A 1 185 ? 13.615 10.867 17.472 1.00 32.03 185 GLY A N 1
ATOM 1469 C CA . GLY A 1 185 ? 14.821 10.082 17.353 1.00 32.03 185 GLY A CA 1
ATOM 1470 C C . GLY A 1 185 ? 14.688 9.346 16.038 1.00 32.03 185 GLY A C 1
ATOM 1471 O O . GLY A 1 185 ? 13.668 8.696 15.793 1.00 32.03 185 GLY A O 1
ATOM 1472 N N . ALA A 1 186 ? 15.668 9.533 15.156 1.00 30.53 186 ALA A N 1
ATOM 1473 C CA . ALA A 1 186 ? 15.791 8.679 13.999 1.00 30.53 186 ALA A CA 1
ATOM 1474 C C . ALA A 1 186 ? 15.615 7.249 14.513 1.00 30.53 186 ALA A C 1
ATOM 1476 O O . ALA A 1 186 ? 16.344 6.822 15.412 1.00 30.53 186 ALA A O 1
ATOM 1477 N N . ILE A 1 187 ? 14.617 6.528 14.002 1.00 30.56 187 ILE A N 1
ATOM 1478 C CA . ILE A 1 187 ? 14.532 5.094 14.245 1.00 30.56 187 ILE A CA 1
ATOM 1479 C C . ILE A 1 187 ? 15.633 4.483 13.380 1.00 30.56 187 ILE A C 1
ATOM 1481 O O . ILE A 1 187 ? 15.408 3.992 12.281 1.00 30.56 187 ILE A O 1
ATOM 1485 N N . SER A 1 188 ? 16.864 4.590 13.868 1.00 25.42 188 SER A N 1
ATOM 1486 C CA . SER A 1 188 ? 17.968 3.739 13.483 1.00 25.42 188 SER A CA 1
ATOM 1487 C C . SER A 1 188 ? 17.776 2.423 14.225 1.00 25.42 188 SER A C 1
ATOM 1489 O O . SER A 1 188 ? 17.996 2.343 15.435 1.00 25.42 188 SER A O 1
ATOM 1491 N N . ALA A 1 189 ? 17.360 1.384 13.503 1.00 29.75 189 ALA A N 1
ATOM 1492 C CA . ALA A 1 189 ? 17.648 0.024 13.933 1.00 29.75 189 ALA A CA 1
ATOM 1493 C C . ALA A 1 189 ? 19.184 -0.145 13.995 1.00 29.75 189 ALA A C 1
ATOM 1495 O O . ALA A 1 189 ? 19.883 0.421 13.146 1.00 29.75 189 ALA A O 1
ATOM 1496 N N . PRO A 1 190 ? 19.746 -0.876 14.976 1.00 26.81 190 PRO A N 1
ATOM 1497 C CA . PRO A 1 190 ? 21.184 -1.127 15.015 1.00 26.81 190 PRO A CA 1
ATOM 1498 C C . PRO A 1 190 ? 21.639 -1.762 13.692 1.00 26.81 190 PRO A C 1
ATOM 1500 O O . PRO A 1 190 ? 21.014 -2.706 13.208 1.00 26.81 190 PRO A O 1
ATOM 1503 N N . SER A 1 191 ? 22.719 -1.245 13.091 1.00 30.45 191 SER A N 1
ATOM 1504 C CA . SER A 1 191 ? 23.229 -1.768 11.820 1.00 30.45 191 SER A CA 1
ATOM 1505 C C . SER A 1 191 ? 23.794 -3.178 12.023 1.00 30.45 191 SER A C 1
ATOM 1507 O O . SER A 1 191 ? 24.925 -3.346 12.487 1.00 30.45 191 SER A O 1
ATOM 1509 N N . ILE A 1 192 ? 23.031 -4.206 11.662 1.00 34.78 192 ILE A N 1
ATOM 1510 C CA . ILE A 1 192 ? 23.546 -5.572 11.550 1.00 34.78 192 ILE A CA 1
ATOM 1511 C C . ILE A 1 192 ? 24.040 -5.740 10.112 1.00 34.78 192 ILE A C 1
ATOM 1513 O O . ILE A 1 192 ? 23.287 -5.649 9.148 1.00 34.78 192 ILE A O 1
ATOM 1517 N N . ARG A 1 193 ? 25.355 -5.911 9.963 1.00 44.59 193 ARG A N 1
ATOM 1518 C CA . ARG A 1 193 ? 26.096 -5.684 8.713 1.00 44.59 193 ARG A CA 1
ATOM 1519 C C . ARG A 1 193 ? 25.911 -6.706 7.584 1.00 44.59 193 ARG A C 1
ATOM 1521 O O . ARG A 1 193 ? 26.610 -6.567 6.587 1.00 44.59 193 ARG A O 1
ATOM 1528 N N . LYS A 1 194 ? 25.035 -7.710 7.664 1.00 55.47 194 LYS A N 1
ATOM 1529 C CA . LYS A 1 194 ? 24.805 -8.650 6.546 1.00 55.47 194 LYS A CA 1
ATOM 1530 C C . LYS A 1 194 ? 23.378 -9.192 6.580 1.00 55.47 194 LYS A C 1
ATOM 1532 O O . LYS A 1 194 ? 23.044 -9.943 7.490 1.00 55.47 194 LYS A O 1
ATOM 1537 N N . CYS A 1 195 ? 22.561 -8.841 5.585 1.00 60.03 195 CYS A N 1
ATOM 1538 C CA . CYS A 1 195 ? 21.298 -9.541 5.354 1.00 60.03 195 CYS A CA 1
ATOM 1539 C C . CYS A 1 195 ? 21.580 -10.933 4.756 1.00 60.03 195 CYS A C 1
ATOM 1541 O O . CYS A 1 195 ? 22.500 -11.054 3.940 1.00 60.03 195 CYS A O 1
ATOM 1543 N N . PRO A 1 196 ? 20.835 -11.979 5.156 1.00 50.53 196 PRO A N 1
ATOM 1544 C CA . PRO A 1 196 ? 20.957 -13.317 4.581 1.00 50.53 196 PRO A CA 1
ATOM 1545 C C . PRO A 1 196 ? 20.583 -13.325 3.089 1.00 50.53 196 PRO A C 1
ATOM 1547 O O . PRO A 1 196 ? 19.890 -12.434 2.594 1.00 50.53 196 PRO A O 1
ATOM 1550 N N . ALA A 1 197 ? 21.070 -14.331 2.358 1.00 45.75 197 ALA A N 1
ATOM 1551 C CA . ALA A 1 197 ? 20.764 -14.491 0.939 1.00 45.75 197 ALA A CA 1
ATOM 1552 C C . ALA A 1 197 ? 19.244 -14.645 0.735 1.00 45.75 197 ALA A C 1
ATOM 1554 O O . ALA A 1 197 ? 18.633 -15.515 1.346 1.00 45.75 197 ALA A O 1
ATOM 1555 N N . GLY A 1 198 ? 18.651 -13.793 -0.109 1.00 54.12 198 GLY A N 1
ATOM 1556 C CA . GLY A 1 198 ? 17.202 -13.758 -0.364 1.00 54.12 198 GLY A CA 1
ATOM 1557 C C . GLY A 1 198 ? 16.453 -12.569 0.256 1.00 54.12 198 GLY A C 1
ATOM 1558 O O . GLY A 1 198 ? 15.274 -12.395 -0.026 1.00 54.12 198 GLY A O 1
ATOM 1559 N N . SER A 1 199 ? 17.122 -11.717 1.038 1.00 62.91 199 SER A N 1
ATOM 1560 C CA . SER A 1 199 ? 16.533 -10.508 1.638 1.00 62.91 199 SER A CA 1
ATOM 1561 C C . SER A 1 199 ? 17.188 -9.223 1.123 1.00 62.91 199 SER A C 1
ATOM 1563 O O . SER A 1 199 ? 18.348 -9.232 0.703 1.00 62.91 199 SER A O 1
ATOM 1565 N N . TYR A 1 200 ? 16.476 -8.093 1.205 1.00 58.47 200 TYR A N 1
ATOM 1566 C CA . TYR A 1 200 ? 17.043 -6.762 0.956 1.00 58.47 200 TYR A CA 1
ATOM 1567 C C . TYR A 1 200 ? 16.875 -5.830 2.162 1.00 58.47 200 TYR A C 1
ATOM 1569 O O . TYR A 1 200 ? 16.001 -6.006 3.012 1.00 58.47 200 TYR A O 1
ATOM 1577 N N . LEU A 1 201 ? 17.784 -4.858 2.260 1.00 51.88 201 LEU A N 1
ATOM 1578 C CA . LEU A 1 201 ? 17.793 -3.848 3.313 1.00 51.88 201 LEU A CA 1
ATOM 1579 C C . LEU A 1 201 ? 16.723 -2.798 2.990 1.00 51.88 201 LEU A C 1
ATOM 1581 O O . LEU A 1 201 ? 16.825 -2.112 1.973 1.00 51.88 201 LEU A O 1
ATOM 1585 N N . ALA A 1 202 ? 15.700 -2.682 3.830 1.00 56.88 202 ALA A N 1
ATOM 1586 C CA . ALA A 1 202 ? 14.687 -1.647 3.677 1.00 56.88 202 ALA A CA 1
ATOM 1587 C C . ALA A 1 202 ? 15.231 -0.276 4.112 1.00 56.88 202 ALA A C 1
ATOM 1589 O O . ALA A 1 202 ? 16.178 -0.181 4.895 1.00 56.88 202 ALA A O 1
ATOM 1590 N N . ILE A 1 203 ? 14.576 0.798 3.661 1.00 42.09 203 ILE A N 1
ATOM 1591 C CA . ILE A 1 203 ? 14.889 2.192 4.042 1.00 42.09 203 ILE A CA 1
ATOM 1592 C C . ILE A 1 203 ? 14.768 2.400 5.569 1.00 42.09 203 ILE A C 1
ATOM 1594 O O . ILE A 1 203 ? 15.375 3.305 6.130 1.00 42.09 203 ILE A O 1
ATOM 1598 N N . SER A 1 204 ? 14.061 1.504 6.266 1.00 47.78 204 SER A N 1
ATOM 1599 C CA . SER A 1 204 ? 13.982 1.430 7.730 1.00 47.78 204 SER A CA 1
ATOM 1600 C C . SER A 1 204 ? 15.232 0.852 8.420 1.00 47.78 204 SER A C 1
ATOM 1602 O O . SER A 1 204 ? 15.246 0.718 9.643 1.00 47.78 204 SER A O 1
ATOM 1604 N N . GLY A 1 205 ? 16.277 0.472 7.675 1.00 41.50 205 GLY A N 1
ATOM 1605 C CA . GLY A 1 205 ? 17.530 -0.059 8.225 1.00 41.50 205 GLY A CA 1
ATOM 1606 C C . GLY A 1 205 ? 17.463 -1.511 8.716 1.00 41.50 205 GLY A C 1
ATOM 1607 O O . GLY A 1 205 ? 18.412 -1.984 9.338 1.00 41.50 205 GLY A O 1
ATOM 1608 N N . LYS A 1 206 ? 16.369 -2.234 8.439 1.00 46.16 206 LYS A N 1
ATOM 1609 C CA . LYS A 1 206 ? 16.190 -3.659 8.768 1.00 46.16 206 LYS A CA 1
ATOM 1610 C C . LYS A 1 206 ? 16.264 -4.527 7.507 1.00 46.16 206 LYS A C 1
ATOM 1612 O O . LYS A 1 206 ? 15.866 -4.096 6.425 1.00 46.16 206 LYS A O 1
ATOM 1617 N N . CYS A 1 207 ? 16.758 -5.757 7.644 1.00 54.38 207 CYS A N 1
ATOM 1618 C CA . CYS A 1 207 ? 16.658 -6.766 6.588 1.00 54.38 207 CYS A CA 1
ATOM 1619 C C . CYS A 1 207 ? 15.205 -7.243 6.519 1.00 54.38 207 CYS A C 1
ATOM 1621 O O . CYS A 1 207 ? 14.718 -7.801 7.498 1.00 54.38 2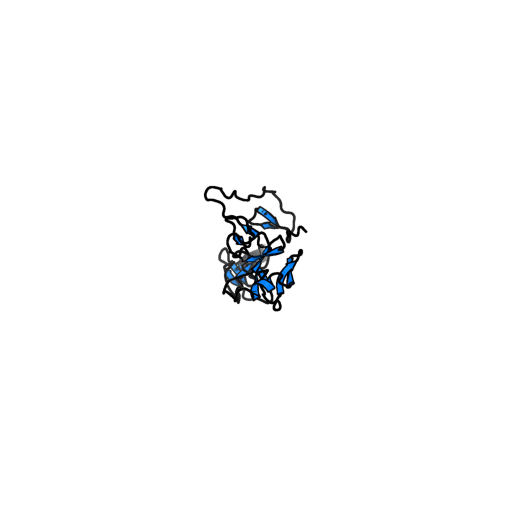07 CYS A O 1
ATOM 1623 N N . GLN A 1 208 ? 14.510 -7.002 5.406 1.00 54.78 208 GLN A N 1
ATOM 1624 C CA . GLN A 1 208 ? 13.165 -7.540 5.211 1.00 54.78 208 GLN A CA 1
ATOM 1625 C C . GLN A 1 208 ? 13.256 -8.988 4.698 1.00 54.78 208 GLN A C 1
ATOM 1627 O O . GLN A 1 208 ? 13.797 -9.203 3.606 1.00 54.78 208 GLN A O 1
ATOM 1632 N N . PRO A 1 209 ? 12.743 -9.993 5.438 1.00 46.66 209 PRO A N 1
ATOM 1633 C CA . PRO A 1 209 ? 12.230 -11.198 4.800 1.00 46.66 209 PRO A CA 1
ATOM 1634 C C . PRO A 1 209 ? 10.932 -10.838 4.056 1.00 46.66 209 PRO A C 1
ATOM 1636 O O . PRO A 1 209 ? 10.410 -9.730 4.205 1.00 46.66 209 PRO A O 1
ATOM 1639 N N . THR A 1 210 ? 10.387 -11.749 3.254 1.00 44.62 210 THR A N 1
ATOM 1640 C CA . THR A 1 210 ? 8.995 -11.661 2.788 1.00 44.62 210 THR A CA 1
ATOM 1641 C C . THR A 1 210 ? 8.059 -11.603 4.007 1.00 44.62 210 THR A C 1
ATOM 1643 O O . THR A 1 210 ? 7.681 -12.646 4.512 1.00 44.62 210 THR A O 1
ATOM 1646 N N . MET A 1 211 ? 7.776 -10.384 4.484 1.00 41.88 211 MET A N 1
ATOM 1647 C CA . MET A 1 211 ? 6.755 -9.939 5.449 1.00 41.88 211 MET A CA 1
ATOM 1648 C C . MET A 1 211 ? 6.654 -10.701 6.789 1.00 41.88 211 MET A C 1
ATOM 1650 O O . MET A 1 211 ? 6.299 -11.870 6.840 1.00 41.88 211 MET A O 1
ATOM 1654 N N . GLU A 1 212 ? 6.872 -9.995 7.902 1.00 38.50 212 GLU A N 1
ATOM 1655 C CA . GLU A 1 212 ? 6.447 -10.432 9.239 1.00 38.50 212 GLU A CA 1
ATOM 1656 C C . GLU A 1 212 ? 5.308 -9.503 9.664 1.00 38.50 212 GLU A C 1
ATOM 1658 O O . GLU A 1 212 ? 5.462 -8.278 9.665 1.00 38.50 212 GLU A O 1
ATOM 1663 N N . PHE A 1 213 ? 4.136 -10.081 9.906 1.00 46.69 213 PHE A N 1
ATOM 1664 C CA . PHE A 1 213 ? 2.928 -9.351 10.250 1.00 46.69 213 PHE A CA 1
ATOM 1665 C C . PHE A 1 213 ? 2.666 -9.434 11.758 1.00 46.69 213 PHE A C 1
ATOM 1667 O O . PHE A 1 213 ? 2.680 -10.527 12.321 1.00 46.69 213 PHE A O 1
ATOM 1674 N N . ASP A 1 214 ? 2.351 -8.299 12.389 1.00 45.66 214 ASP A N 1
ATOM 1675 C CA . ASP A 1 214 ? 1.945 -8.229 13.799 1.00 45.66 214 ASP A CA 1
ATOM 1676 C C . ASP A 1 214 ? 0.519 -8.792 13.985 1.00 45.66 214 ASP A C 1
ATOM 1678 O O . ASP A 1 214 ? -0.465 -8.047 14.028 1.00 45.66 214 ASP A O 1
ATOM 1682 N N . PHE A 1 215 ? 0.395 -10.117 14.088 1.00 43.94 215 PHE A N 1
ATOM 1683 C CA . PHE A 1 215 ? -0.826 -10.807 14.517 1.00 43.94 215 PHE A CA 1
ATOM 1684 C C . PHE A 1 215 ? -0.628 -11.413 15.907 1.00 43.94 215 PHE A C 1
ATOM 1686 O O . PHE A 1 215 ? -0.608 -12.630 16.072 1.00 43.94 215 PHE A O 1
ATOM 1693 N N . ASP A 1 216 ? -0.484 -10.558 16.916 1.00 42.09 216 ASP A N 1
ATOM 1694 C CA . ASP A 1 216 ? -0.575 -11.009 18.305 1.00 42.09 216 ASP A CA 1
ATOM 1695 C C . ASP A 1 216 ? -2.058 -11.101 18.698 1.00 42.09 216 ASP A C 1
ATOM 1697 O O . ASP A 1 216 ? -2.740 -10.070 18.779 1.00 42.09 216 ASP A O 1
ATOM 1701 N N . TYR A 1 217 ? -2.533 -12.341 18.878 1.00 41.50 217 TYR A N 1
ATOM 1702 C CA . TYR A 1 217 ? -3.851 -12.704 19.421 1.00 41.50 217 TYR A CA 1
ATOM 1703 C C . TYR A 1 217 ? -3.954 -12.417 20.922 1.00 41.50 217 TYR A C 1
ATOM 1705 O O . TYR A 1 217 ? -2.970 -12.688 21.648 1.00 41.50 217 TYR A O 1
#

Organism: Orchesella cincta (NCBI:txid48709)

pLDDT: mean 76.81, std 19.83, range [25.42, 97.69]

InterPro domains:
  IPR031993 Domain of unknown function DUF4789 [PF16033] (74-175)